Protein AF-A0A516G7M2-F1 (afdb_monomer_lite)

Radius of gyration: 27.69 Å; chains: 1; bounding box: 98×45×45 Å

Secondary structure (DSSP, 8-state):
----HHHHHHHHHHHHHHHHHHHHHHHHHHHHHHHHHHHHHHHHHHHHHHHTTS--EEEE---SS-EEEEEEPTTSS-EEEEEE-TT--EEEEEEEEEEE--TT--HHHHHHHH-GGGSTTEEE-SSEEEEEEE-SS-EEEEEEEEETTEEEEEEE-TTT--HHHHHHHHHH-EEEEHHHHHHHH-

Foldseek 3Di:
DPDPPVVVVVVVVVVVVVVVVVVVVVVVVVVVVVVVVVVVVVLVVVLCQLCVVVQFKWFAFPDPWAFQDWDADPVRFFIFTWTADPVRDTDRFWTKGKFFADPPDDVLVSVCVRVVQFNPAWDDDPFKIWTWHDDPVATKTKIWTDDPRIIIMIMGGVVRPDNVRRNVRRVRTDIDTPSVSVVRND

pLDDT: mean 83.78, std 11.48, range [41.72, 96.56]

Sequence (186 aa):
MIADVTGDQRVQRRGRIVIVTIIALFLLACAVLGVFLWQRHQEEQRLGELTAPGLLSVGVPPLDQEIDELAPLENNRGLVATYRDAEAEPITQFRLLNIRVGPGLDLCAALGEVEPELADNCESTAHDLSAHADGPSTILLAEGQLRAATLVVLVAHPANYDAETLRSYVEQAEWMSVRDLADQVG

Structure (mmCIF, N/CA/C/O backbone):
data_AF-A0A516G7M2-F1
#
_entry.id   AF-A0A516G7M2-F1
#
loop_
_atom_site.group_PDB
_atom_site.id
_atom_site.type_symbol
_atom_site.label_atom_id
_atom_site.label_alt_id
_atom_site.label_comp_id
_atom_site.label_asym_id
_atom_site.label_entity_id
_atom_site.label_seq_id
_atom_site.pdbx_PDB_ins_code
_atom_site.Cartn_x
_atom_site.Cartn_y
_atom_site.Cartn_z
_atom_site.occupancy
_atom_site.B_iso_or_equiv
_atom_site.auth_seq_id
_atom_site.auth_comp_id
_atom_site.auth_asym_id
_atom_site.auth_atom_id
_atom_site.pdbx_PDB_model_num
ATOM 1 N N . MET A 1 1 ? 78.109 30.748 -23.618 1.00 41.72 1 MET A N 1
ATOM 2 C CA . MET A 1 1 ? 76.821 30.283 -24.171 1.00 41.72 1 MET A CA 1
ATOM 3 C C . MET A 1 1 ? 76.131 29.493 -23.062 1.00 41.72 1 MET A C 1
ATOM 5 O O . MET A 1 1 ? 76.325 28.292 -22.955 1.00 41.72 1 MET A O 1
ATOM 9 N N . ILE A 1 2 ? 75.483 30.192 -22.122 1.00 46.69 2 ILE A N 1
ATOM 10 C CA . ILE A 1 2 ? 74.769 29.552 -21.008 1.00 46.69 2 ILE A CA 1
ATOM 11 C C . ILE A 1 2 ? 73.412 29.172 -21.585 1.00 46.69 2 ILE A C 1
ATOM 13 O O . ILE A 1 2 ? 72.564 30.036 -21.791 1.00 46.69 2 ILE A O 1
ATOM 17 N N . ALA A 1 3 ? 73.295 27.911 -21.989 1.00 47.41 3 ALA A N 1
ATOM 18 C CA . ALA A 1 3 ? 72.075 27.378 -22.558 1.00 47.41 3 ALA A CA 1
ATOM 19 C C . ALA A 1 3 ? 70.949 27.415 -21.520 1.00 47.41 3 ALA A C 1
ATOM 21 O O . ALA A 1 3 ? 71.160 27.261 -20.316 1.00 47.41 3 ALA A O 1
ATOM 22 N N . ASP A 1 4 ? 69.763 27.638 -22.054 1.00 51.09 4 ASP A N 1
ATOM 23 C CA . ASP A 1 4 ? 68.446 27.756 -21.451 1.00 51.09 4 ASP A CA 1
ATOM 24 C C . ASP A 1 4 ? 68.000 26.476 -20.705 1.00 51.09 4 ASP A C 1
ATOM 26 O O . ASP A 1 4 ? 67.042 25.808 -21.073 1.00 51.09 4 ASP A O 1
ATOM 30 N N . VAL A 1 5 ? 68.727 26.070 -19.658 1.00 52.00 5 VAL A N 1
ATOM 31 C CA . VAL A 1 5 ? 68.394 24.869 -18.857 1.00 52.00 5 VAL A CA 1
ATOM 32 C C . VAL A 1 5 ? 67.262 25.156 -17.854 1.00 52.00 5 VAL A C 1
ATOM 34 O O . VAL A 1 5 ? 66.617 24.248 -17.327 1.00 52.00 5 VAL A O 1
ATOM 37 N N . THR A 1 6 ? 66.971 26.430 -17.583 1.00 52.53 6 THR A N 1
ATOM 38 C CA . THR A 1 6 ? 65.924 26.845 -16.637 1.00 52.53 6 THR A CA 1
ATOM 39 C C . THR A 1 6 ? 64.522 26.865 -17.252 1.00 52.53 6 THR A C 1
ATOM 41 O O . THR A 1 6 ? 63.552 26.684 -16.508 1.00 52.53 6 THR A O 1
ATOM 44 N N . GLY A 1 7 ? 64.387 27.035 -18.574 1.00 49.41 7 GLY A N 1
ATOM 45 C CA . GLY A 1 7 ? 63.110 26.921 -19.285 1.00 49.41 7 GLY A CA 1
ATOM 46 C C . GLY A 1 7 ? 62.564 25.491 -19.287 1.00 49.41 7 GLY A C 1
ATOM 47 O O . GLY A 1 7 ? 61.404 25.266 -18.930 1.00 49.41 7 GLY A O 1
ATOM 48 N N . ASP A 1 8 ? 63.426 24.515 -19.567 1.00 52.12 8 ASP A N 1
ATOM 49 C CA . ASP A 1 8 ? 63.046 23.110 -19.764 1.00 52.12 8 ASP A CA 1
ATOM 50 C C . ASP A 1 8 ? 62.539 22.443 -18.467 1.00 52.12 8 ASP A C 1
ATOM 52 O O . ASP A 1 8 ? 61.496 21.783 -18.439 1.00 52.12 8 ASP A O 1
ATOM 56 N N . GLN A 1 9 ? 63.179 22.731 -17.324 1.00 53.50 9 GLN A N 1
ATOM 57 C CA . GLN A 1 9 ? 62.713 22.253 -16.013 1.00 53.50 9 GLN A CA 1
ATOM 58 C C . GLN A 1 9 ? 61.382 22.889 -15.569 1.00 53.50 9 GLN A C 1
ATOM 60 O O . GLN A 1 9 ? 60.599 22.252 -14.856 1.00 53.50 9 GLN A O 1
ATOM 65 N N . ARG A 1 10 ? 61.089 24.137 -15.968 1.00 55.16 10 ARG A N 1
ATOM 66 C CA . ARG A 1 10 ? 59.794 24.785 -15.675 1.00 55.16 10 ARG A CA 1
ATOM 67 C C . ARG A 1 10 ? 58.671 24.206 -16.536 1.00 55.16 10 ARG A C 1
ATOM 69 O O . ARG A 1 10 ? 57.569 24.020 -16.017 1.00 55.16 10 ARG A O 1
ATOM 76 N N . VAL A 1 11 ? 58.942 23.889 -17.804 1.00 57.56 11 VAL A N 1
ATOM 77 C CA . VAL A 1 11 ? 57.986 23.236 -18.715 1.00 57.56 11 VAL A CA 1
ATOM 78 C C . VAL A 1 11 ? 57.691 21.804 -18.258 1.00 57.56 11 VAL A C 1
ATOM 80 O O . VAL A 1 11 ? 56.519 21.448 -18.139 1.00 57.56 11 VAL A O 1
ATOM 83 N N . GLN A 1 12 ? 58.704 21.023 -17.862 1.00 58.31 12 GLN A N 1
ATOM 84 C CA . GLN A 1 12 ? 58.506 19.686 -17.279 1.00 58.31 12 GLN A CA 1
ATOM 85 C C . GLN A 1 12 ? 57.678 19.708 -15.984 1.00 58.31 12 GLN A C 1
ATOM 87 O O . GLN A 1 12 ? 56.784 18.879 -15.805 1.00 58.31 12 GLN A O 1
ATOM 92 N N . ARG A 1 13 ? 57.927 20.666 -15.077 1.00 60.91 13 ARG A N 1
ATOM 93 C CA . ARG A 1 13 ? 57.131 20.810 -13.841 1.00 60.91 13 ARG A CA 1
ATOM 94 C C . ARG A 1 13 ? 55.680 21.201 -14.129 1.00 60.91 13 ARG A C 1
ATOM 96 O O . ARG A 1 13 ? 54.782 20.648 -13.501 1.00 60.91 13 ARG A O 1
ATOM 103 N N . ARG A 1 14 ? 55.437 22.104 -15.088 1.00 62.59 14 ARG A N 1
ATOM 104 C CA . ARG A 1 14 ? 54.078 22.488 -15.516 1.00 62.59 14 ARG A CA 1
ATOM 105 C C . ARG A 1 14 ? 53.343 21.330 -16.194 1.00 62.59 14 ARG A C 1
ATOM 107 O O . ARG A 1 14 ? 52.197 21.078 -15.844 1.00 62.59 14 ARG A O 1
ATOM 114 N N . GLY A 1 15 ? 54.009 20.583 -17.075 1.00 67.38 15 GLY A N 1
ATOM 115 C CA . GLY A 1 15 ? 53.443 19.391 -17.715 1.00 67.38 15 GLY A CA 1
ATOM 116 C C . GLY A 1 15 ? 53.062 18.308 -16.705 1.00 67.38 15 GLY A C 1
ATOM 117 O O . GLY A 1 15 ? 51.974 17.748 -16.782 1.00 67.38 15 GLY A O 1
ATOM 118 N N . ARG A 1 16 ? 53.901 18.079 -15.686 1.00 76.19 16 ARG A N 1
ATOM 119 C CA . ARG A 1 16 ? 53.595 17.137 -14.601 1.00 76.19 16 ARG A CA 1
ATOM 120 C C . ARG A 1 16 ? 52.393 17.576 -13.763 1.00 76.19 16 ARG A C 1
ATOM 122 O O . ARG A 1 16 ? 51.575 16.728 -13.433 1.00 76.19 16 ARG A O 1
ATOM 129 N N . ILE A 1 17 ? 52.264 18.865 -13.438 1.00 79.06 17 ILE A N 1
ATOM 130 C CA . ILE A 1 17 ? 51.087 19.380 -12.716 1.00 79.06 17 ILE A CA 1
ATOM 131 C C . ILE A 1 17 ? 49.823 19.161 -13.551 1.00 79.06 17 ILE A C 1
ATOM 133 O O . ILE A 1 17 ? 48.855 18.621 -13.036 1.00 79.06 17 ILE A O 1
ATOM 137 N N . VAL A 1 18 ? 49.849 19.499 -14.844 1.00 81.62 18 VAL A N 1
ATOM 138 C CA . VAL A 1 18 ? 48.696 19.311 -15.740 1.00 81.62 18 VAL A CA 1
ATOM 139 C C . VAL A 1 18 ? 48.294 17.838 -15.834 1.00 81.62 18 VAL A C 1
ATOM 141 O O . VAL A 1 18 ? 47.120 17.520 -15.673 1.00 81.62 18 VAL A O 1
ATOM 144 N N . ILE A 1 19 ? 49.255 16.930 -16.025 1.00 84.44 19 ILE A N 1
ATOM 145 C CA . ILE A 1 19 ? 48.987 15.486 -16.095 1.00 84.44 19 ILE A CA 1
ATOM 146 C C . ILE A 1 19 ? 48.403 14.972 -14.774 1.00 84.44 19 ILE A C 1
ATOM 148 O O . ILE A 1 19 ? 47.412 14.247 -14.790 1.00 84.44 19 ILE A O 1
ATOM 152 N N . VAL A 1 20 ? 48.973 15.367 -13.631 1.00 86.44 20 VAL A N 1
ATOM 153 C CA . VAL A 1 20 ? 48.462 14.968 -12.310 1.00 86.44 20 VAL A CA 1
ATOM 154 C C . VAL A 1 20 ? 47.037 15.474 -12.102 1.00 86.44 20 VAL A C 1
ATOM 156 O O . VAL A 1 20 ? 46.197 14.711 -11.638 1.00 86.44 20 VAL A O 1
ATOM 159 N N . THR A 1 21 ? 46.735 16.713 -12.492 1.00 87.19 21 THR A N 1
ATOM 160 C CA . THR A 1 21 ? 45.378 17.263 -12.397 1.00 87.19 21 THR A CA 1
ATOM 161 C C . THR A 1 21 ? 44.396 16.506 -13.289 1.00 87.19 21 THR A C 1
ATOM 163 O O . THR A 1 21 ? 43.304 16.186 -12.837 1.00 87.19 21 THR A O 1
ATOM 166 N N . ILE A 1 22 ? 44.775 16.164 -14.526 1.00 90.31 22 ILE A N 1
ATOM 167 C CA . ILE A 1 22 ? 43.922 15.372 -15.428 1.00 90.31 22 ILE A CA 1
ATOM 168 C C . ILE A 1 22 ? 43.647 13.988 -14.835 1.00 90.31 22 ILE A C 1
ATOM 170 O O . ILE A 1 22 ? 42.499 13.554 -14.814 1.00 90.31 22 ILE A O 1
ATOM 174 N N . ILE A 1 23 ? 44.674 13.313 -14.311 1.00 92.12 23 ILE A N 1
ATOM 175 C CA . ILE A 1 23 ? 44.514 12.003 -13.667 1.00 92.12 23 ILE A CA 1
ATOM 176 C C . ILE A 1 23 ? 43.622 12.120 -12.427 1.00 92.12 23 ILE A C 1
ATOM 178 O O . ILE A 1 23 ? 42.724 11.305 -12.247 1.00 92.12 23 ILE A O 1
ATOM 182 N N . ALA A 1 24 ? 43.825 13.140 -11.590 1.00 90.50 24 ALA A N 1
ATOM 183 C CA . ALA A 1 24 ? 43.007 13.365 -10.403 1.00 90.50 24 ALA A CA 1
ATOM 184 C C . ALA A 1 24 ? 41.532 13.614 -10.763 1.00 90.50 24 ALA A C 1
ATOM 186 O O . ALA A 1 24 ? 40.649 13.016 -10.154 1.00 90.50 24 ALA A O 1
ATOM 187 N N . LEU A 1 25 ? 41.265 14.434 -11.785 1.00 93.81 25 LEU A N 1
ATOM 188 C CA . LEU A 1 25 ? 39.912 14.673 -12.294 1.00 93.81 25 LEU A CA 1
ATOM 189 C C . LEU A 1 25 ? 39.290 13.403 -12.880 1.00 93.81 25 LEU A C 1
ATOM 191 O O . LEU A 1 25 ? 38.113 13.142 -12.650 1.00 93.81 25 LEU A O 1
ATOM 195 N N . PHE A 1 26 ? 40.074 12.596 -13.596 1.00 93.75 26 PHE A N 1
ATOM 196 C CA . PHE A 1 26 ? 39.611 11.325 -14.145 1.00 93.75 26 PHE A CA 1
ATOM 197 C C . PHE A 1 26 ? 39.226 10.337 -13.038 1.00 93.75 26 PHE A C 1
ATOM 199 O O . PHE A 1 26 ? 38.139 9.768 -13.073 1.00 93.75 26 PHE A O 1
ATOM 206 N N . LEU A 1 27 ? 40.069 10.185 -12.012 1.00 94.50 27 LEU A N 1
ATOM 207 C CA . LEU A 1 27 ? 39.769 9.331 -10.859 1.00 94.50 27 LEU A CA 1
ATOM 208 C C . LEU A 1 27 ? 38.537 9.821 -10.090 1.00 94.50 27 LEU A C 1
ATOM 210 O O . LEU A 1 27 ? 37.717 9.005 -9.674 1.00 94.50 27 LEU A O 1
ATOM 214 N N . LEU A 1 28 ? 38.374 11.139 -9.945 1.00 94.19 28 LEU A N 1
ATOM 215 C CA . LEU A 1 28 ? 37.193 11.730 -9.318 1.00 94.19 28 LEU A CA 1
ATOM 216 C C . LEU A 1 28 ? 35.927 11.452 -10.140 1.00 94.19 28 LEU A C 1
ATOM 218 O O . LEU A 1 28 ? 34.916 11.051 -9.574 1.00 94.19 28 LEU A O 1
ATOM 222 N N . ALA A 1 29 ? 35.990 11.576 -11.468 1.00 92.50 29 ALA A N 1
ATOM 223 C CA . ALA A 1 29 ? 34.877 11.232 -12.349 1.00 92.50 29 ALA A CA 1
ATOM 224 C C . ALA A 1 29 ? 34.504 9.741 -12.253 1.00 92.50 29 ALA A C 1
ATOM 226 O O . ALA A 1 29 ? 33.322 9.412 -12.164 1.00 92.50 29 ALA A O 1
ATOM 227 N N . CYS A 1 30 ? 35.491 8.838 -12.206 1.00 93.88 30 CYS A N 1
ATOM 228 C CA . CYS A 1 30 ? 35.248 7.409 -11.997 1.00 93.88 30 CYS A CA 1
ATOM 229 C C . CYS A 1 30 ? 34.600 7.121 -10.636 1.00 93.88 30 CYS A C 1
ATOM 231 O O . CYS A 1 30 ? 33.685 6.303 -10.566 1.00 93.88 30 CYS A O 1
ATOM 233 N N . ALA A 1 31 ? 35.042 7.794 -9.570 1.00 92.00 31 ALA A N 1
ATOM 234 C CA . ALA A 1 31 ? 34.456 7.641 -8.241 1.00 92.00 31 ALA A CA 1
ATOM 235 C C . ALA A 1 31 ? 32.994 8.112 -8.209 1.00 92.00 31 ALA A C 1
ATOM 237 O O . ALA A 1 31 ? 32.131 7.382 -7.728 1.00 92.00 31 ALA A O 1
ATOM 238 N N . VAL A 1 32 ? 32.702 9.285 -8.782 1.00 93.06 32 VAL A N 1
ATOM 239 C CA . VAL A 1 32 ? 31.333 9.820 -8.884 1.00 93.06 32 VAL A CA 1
ATOM 240 C C . VAL A 1 32 ? 30.435 8.879 -9.686 1.00 93.06 32 VAL A C 1
ATOM 242 O O . VAL A 1 32 ? 29.331 8.568 -9.247 1.00 93.06 32 VAL A O 1
ATOM 245 N N . LEU A 1 33 ? 30.915 8.372 -10.825 1.00 93.88 33 LEU A N 1
ATOM 246 C CA . LEU A 1 33 ? 30.160 7.416 -11.634 1.00 93.88 33 LEU A CA 1
ATOM 247 C C . LEU A 1 33 ? 29.890 6.111 -10.870 1.00 93.88 33 LEU A C 1
ATOM 249 O O . LEU A 1 33 ? 28.784 5.585 -10.938 1.00 93.88 33 LEU A O 1
ATOM 253 N N . GLY A 1 34 ? 30.876 5.604 -10.125 1.00 91.50 34 GLY A N 1
ATOM 254 C CA . GLY A 1 34 ? 30.715 4.408 -9.298 1.00 91.50 34 GLY A CA 1
ATOM 255 C C . GLY A 1 34 ? 29.643 4.576 -8.220 1.00 91.50 34 GLY A C 1
ATOM 256 O O . GLY A 1 34 ? 28.789 3.705 -8.073 1.00 91.50 34 GLY A O 1
ATOM 257 N N . VAL A 1 35 ? 29.642 5.715 -7.518 1.00 91.31 35 VAL A N 1
ATOM 258 C CA . VAL A 1 35 ? 28.612 6.042 -6.515 1.00 91.31 35 VAL A CA 1
ATOM 259 C C . VAL A 1 35 ? 27.233 6.144 -7.161 1.00 91.31 35 VAL A C 1
ATOM 261 O O . VAL A 1 35 ? 26.288 5.543 -6.660 1.00 91.31 35 VAL A O 1
ATOM 264 N N . PHE A 1 36 ? 27.126 6.833 -8.298 1.00 91.56 36 PHE A N 1
ATOM 265 C CA . PHE A 1 36 ? 25.863 6.984 -9.020 1.00 91.56 36 PHE A CA 1
ATOM 266 C C . PHE A 1 36 ? 25.272 5.634 -9.454 1.00 91.56 36 PHE A C 1
ATOM 268 O O . PHE A 1 36 ? 24.086 5.379 -9.265 1.00 91.56 36 PHE A O 1
ATOM 275 N N . LEU A 1 37 ? 26.100 4.739 -10.007 1.00 90.94 37 LEU A N 1
ATOM 276 C CA . LEU A 1 37 ? 25.656 3.401 -10.408 1.00 90.94 37 LEU A CA 1
ATOM 277 C C . LEU A 1 37 ? 25.226 2.553 -9.208 1.00 90.94 37 LEU A C 1
ATOM 279 O O . LEU A 1 37 ? 24.262 1.799 -9.312 1.00 90.94 37 LEU A O 1
ATOM 283 N N . TRP A 1 38 ? 25.920 2.680 -8.075 1.00 91.38 38 TRP A N 1
ATOM 284 C CA . TRP A 1 38 ? 25.552 1.971 -6.853 1.00 91.38 38 TRP A CA 1
ATOM 285 C C . TRP A 1 38 ? 24.223 2.468 -6.276 1.00 91.38 38 TRP A C 1
ATOM 287 O O . TRP A 1 38 ? 23.360 1.647 -5.978 1.00 91.38 38 TRP A O 1
ATOM 297 N N . GLN A 1 39 ? 24.021 3.786 -6.194 1.00 86.88 39 GLN A N 1
ATOM 298 C CA . GLN A 1 39 ? 22.754 4.386 -5.760 1.00 86.88 39 GLN A CA 1
ATOM 299 C C . GLN A 1 39 ? 21.591 3.930 -6.642 1.00 86.88 39 GLN A C 1
ATOM 301 O O . GLN A 1 39 ? 20.598 3.415 -6.137 1.00 86.88 39 GLN A O 1
ATOM 306 N N . ARG A 1 40 ? 21.765 4.011 -7.964 1.00 87.50 40 ARG A N 1
ATOM 307 C CA . ARG A 1 40 ? 20.764 3.548 -8.927 1.00 87.50 40 ARG A CA 1
ATOM 308 C C . ARG A 1 40 ? 20.423 2.066 -8.750 1.00 87.50 40 ARG A C 1
ATOM 310 O O . ARG A 1 40 ? 19.267 1.685 -8.872 1.00 87.50 40 ARG A O 1
ATOM 317 N N . HIS A 1 41 ? 21.414 1.224 -8.463 1.00 89.12 41 HIS A N 1
ATOM 318 C CA . HIS A 1 41 ? 21.170 -0.197 -8.228 1.00 89.12 41 HIS A CA 1
ATOM 319 C C . HIS A 1 41 ? 20.341 -0.449 -6.961 1.00 89.12 41 HIS A C 1
ATOM 321 O O . HIS A 1 41 ? 19.465 -1.308 -6.981 1.00 89.12 41 HIS A O 1
ATOM 327 N N . GLN A 1 42 ? 20.595 0.294 -5.878 1.00 86.38 42 GLN A N 1
ATOM 328 C CA . GLN A 1 42 ? 19.799 0.208 -4.647 1.00 86.38 42 GLN A CA 1
ATOM 329 C C . GLN A 1 42 ? 18.346 0.641 -4.884 1.00 86.38 42 GLN A C 1
ATOM 331 O O . GLN A 1 42 ? 17.420 -0.026 -4.434 1.00 86.38 42 GLN A O 1
ATOM 336 N N . GLU A 1 43 ? 18.142 1.715 -5.644 1.00 85.06 43 GLU A N 1
ATOM 337 C CA . GLU A 1 43 ? 16.813 2.210 -6.009 1.00 85.06 43 GLU A CA 1
ATOM 338 C C . GLU A 1 43 ? 16.043 1.197 -6.874 1.00 85.06 43 GLU A C 1
ATOM 340 O O . GLU A 1 43 ? 14.888 0.881 -6.596 1.00 85.06 43 GLU A O 1
ATOM 345 N N . GLU A 1 44 ? 16.702 0.607 -7.877 1.00 87.25 44 GLU A N 1
ATOM 346 C CA . GLU A 1 44 ? 16.119 -0.452 -8.711 1.00 87.25 44 GLU A CA 1
ATOM 347 C C . GLU A 1 44 ? 15.762 -1.705 -7.890 1.00 87.25 44 GLU A C 1
ATOM 349 O O . GLU A 1 44 ? 14.736 -2.332 -8.155 1.00 87.25 44 GLU A O 1
ATOM 354 N N . GLN A 1 45 ? 16.565 -2.058 -6.879 1.00 86.69 45 GLN A N 1
ATOM 355 C CA . GLN A 1 45 ? 16.260 -3.152 -5.950 1.00 86.69 45 GLN A CA 1
ATOM 356 C C . GLN A 1 45 ? 15.039 -2.837 -5.084 1.00 86.69 45 GLN A C 1
ATOM 358 O O . GLN A 1 45 ? 14.108 -3.638 -5.056 1.00 86.69 45 GLN A O 1
ATOM 363 N N . ARG A 1 46 ? 14.996 -1.656 -4.456 1.00 84.69 46 ARG A N 1
ATOM 364 C CA . ARG A 1 46 ? 13.864 -1.209 -3.629 1.00 84.69 46 ARG A CA 1
ATOM 365 C C . ARG A 1 46 ? 12.564 -1.169 -4.431 1.00 84.69 46 ARG A C 1
ATOM 367 O O . ARG A 1 46 ? 11.552 -1.718 -4.008 1.00 84.69 46 ARG A O 1
ATOM 374 N N . LEU A 1 47 ? 12.589 -0.570 -5.623 1.00 86.38 47 LEU A N 1
ATOM 375 C CA . LEU A 1 47 ? 11.437 -0.568 -6.527 1.00 86.38 47 LEU A CA 1
ATOM 376 C C . LEU A 1 47 ? 11.057 -1.992 -6.946 1.00 86.38 47 LEU A C 1
ATOM 378 O O . LEU A 1 47 ? 9.873 -2.309 -7.039 1.00 86.38 47 LEU A O 1
ATOM 382 N N . GLY A 1 48 ? 12.043 -2.858 -7.181 1.00 85.50 48 GLY A N 1
ATOM 383 C CA . GLY A 1 48 ? 11.825 -4.274 -7.460 1.00 85.50 48 GLY A CA 1
ATOM 384 C C . GLY A 1 48 ? 11.088 -4.992 -6.330 1.00 85.50 48 GLY A C 1
ATOM 385 O O . GLY A 1 48 ? 10.176 -5.761 -6.609 1.00 85.50 48 GLY A O 1
ATOM 386 N N . GLU A 1 49 ? 11.421 -4.705 -5.073 1.00 84.19 49 GLU A N 1
ATOM 387 C CA . GLU A 1 49 ? 10.747 -5.264 -3.895 1.00 84.19 49 GLU A CA 1
ATOM 388 C C . GLU A 1 49 ? 9.307 -4.749 -3.760 1.00 84.19 49 GLU A C 1
ATOM 390 O O . GLU A 1 49 ? 8.383 -5.545 -3.600 1.00 84.19 49 GLU A O 1
ATOM 395 N N . LEU A 1 50 ? 9.084 -3.441 -3.927 1.00 83.94 50 LEU A N 1
ATOM 396 C CA . LEU A 1 50 ? 7.744 -2.839 -3.849 1.00 83.94 50 LEU A CA 1
ATOM 397 C C . LEU A 1 50 ? 6.821 -3.271 -5.006 1.00 83.94 50 LEU A C 1
ATOM 399 O O . LEU A 1 50 ? 5.602 -3.334 -4.850 1.00 83.94 50 LEU A O 1
ATOM 403 N N . THR A 1 51 ? 7.393 -3.579 -6.174 1.00 80.88 51 THR A N 1
ATOM 404 C CA . THR A 1 51 ? 6.655 -4.023 -7.372 1.00 80.88 51 THR A CA 1
ATOM 405 C C . THR A 1 51 ? 6.654 -5.541 -7.569 1.00 80.88 51 THR A C 1
ATOM 407 O O . THR A 1 51 ? 5.969 -6.030 -8.472 1.00 80.88 51 THR A O 1
ATOM 410 N N . ALA A 1 52 ? 7.350 -6.302 -6.713 1.00 68.50 52 ALA A N 1
ATOM 411 C CA . ALA A 1 52 ? 7.508 -7.757 -6.796 1.00 68.50 52 ALA A CA 1
ATOM 412 C C . ALA A 1 52 ? 6.204 -8.547 -7.047 1.00 68.50 52 ALA A C 1
ATOM 414 O O . ALA A 1 52 ? 6.248 -9.520 -7.805 1.00 68.50 52 ALA A O 1
ATOM 415 N N . PRO A 1 53 ? 5.030 -8.157 -6.509 1.00 64.94 53 PRO A N 1
ATOM 416 C CA . PRO A 1 53 ? 3.778 -8.867 -6.790 1.00 64.94 53 PRO A CA 1
ATOM 417 C C . PRO A 1 53 ? 3.029 -8.414 -8.047 1.00 64.94 53 PRO A C 1
ATOM 419 O O . PRO A 1 53 ? 1.863 -8.753 -8.239 1.00 64.94 53 PRO A O 1
ATOM 422 N N . GLY A 1 54 ? 3.656 -7.619 -8.914 1.00 71.69 54 GLY A N 1
ATOM 423 C CA . GLY A 1 54 ? 2.973 -6.995 -10.048 1.00 71.69 54 GLY A CA 1
ATOM 424 C C . GLY A 1 54 ? 2.092 -5.809 -9.640 1.00 71.69 54 GLY A C 1
ATOM 425 O O . GLY A 1 54 ? 1.234 -5.375 -10.422 1.00 71.69 54 GLY A O 1
ATOM 426 N N . LEU A 1 55 ? 2.310 -5.277 -8.432 1.00 77.81 55 LEU A N 1
ATOM 427 C CA . LEU A 1 55 ? 1.789 -3.984 -8.004 1.00 77.81 55 LEU A CA 1
ATOM 428 C C . LEU A 1 55 ? 2.449 -2.900 -8.857 1.00 77.81 55 LEU A C 1
ATOM 430 O O . LEU A 1 55 ? 3.656 -2.689 -8.805 1.00 77.81 55 LEU A O 1
ATOM 434 N N . LEU A 1 56 ? 1.641 -2.238 -9.681 1.00 83.19 56 LEU A N 1
ATOM 435 C CA . LEU A 1 56 ? 2.072 -1.100 -10.501 1.00 83.19 56 LEU A CA 1
ATOM 436 C C . LEU A 1 56 ? 1.569 0.226 -9.925 1.00 83.19 56 LEU A C 1
ATOM 438 O O . LEU A 1 56 ? 2.172 1.273 -10.151 1.00 83.19 56 LEU A O 1
ATOM 442 N N . SER A 1 57 ? 0.474 0.167 -9.172 1.00 86.75 57 SER A N 1
ATOM 443 C CA . SER A 1 57 ? -0.161 1.300 -8.519 1.00 86.75 57 SER A CA 1
ATOM 444 C C . SER A 1 57 ? -0.787 0.867 -7.200 1.00 86.75 57 SER A C 1
ATOM 446 O O . SER A 1 57 ? -1.078 -0.315 -7.016 1.00 86.75 57 SER A O 1
ATOM 448 N N . VAL A 1 58 ? -1.038 1.814 -6.305 1.00 87.06 58 VAL A N 1
ATOM 449 C CA . VAL A 1 58 ? -1.818 1.623 -5.073 1.00 87.06 58 VAL A CA 1
ATOM 450 C C . VAL A 1 58 ? -2.798 2.784 -4.907 1.00 87.06 58 VAL A C 1
ATOM 452 O O . VAL A 1 58 ? -2.580 3.862 -5.464 1.00 87.06 58 VAL A O 1
ATOM 455 N N . GLY A 1 59 ? -3.910 2.541 -4.214 1.00 88.75 59 GLY A N 1
ATOM 456 C CA . GLY A 1 59 ? -4.829 3.606 -3.825 1.00 88.75 59 GLY A CA 1
ATOM 457 C C . GLY A 1 59 ? -4.272 4.305 -2.594 1.00 88.75 59 GLY A C 1
ATOM 458 O O . GLY A 1 59 ? -4.118 3.663 -1.558 1.00 88.75 59 GLY A O 1
ATOM 459 N N . VAL A 1 60 ? -3.946 5.588 -2.722 1.00 89.44 60 VAL A N 1
ATOM 460 C CA . VAL A 1 60 ? -3.371 6.388 -1.637 1.00 89.44 60 VAL A CA 1
ATOM 461 C C . VAL A 1 60 ? -4.447 7.332 -1.112 1.00 89.44 60 VAL A C 1
ATOM 463 O O . VAL A 1 60 ? -5.008 8.090 -1.909 1.00 89.44 60 VAL A O 1
ATOM 466 N N . PRO A 1 61 ? -4.774 7.295 0.190 1.00 89.75 61 PRO A N 1
ATOM 467 C CA . PRO A 1 61 ? -5.728 8.232 0.764 1.00 89.75 61 PRO A CA 1
ATOM 468 C C . PRO A 1 61 ? -5.150 9.661 0.752 1.00 89.75 61 PRO A C 1
ATOM 470 O O . PRO A 1 61 ? -3.966 9.833 1.056 1.00 89.75 61 PRO A O 1
ATOM 473 N N . PRO A 1 62 ? -5.951 10.691 0.421 1.00 85.38 62 PRO A N 1
ATOM 474 C CA . PRO A 1 62 ? -5.502 12.082 0.404 1.00 85.38 62 PRO A CA 1
ATOM 475 C C . PRO A 1 62 ? -5.490 12.647 1.828 1.00 85.38 62 PRO A C 1
ATOM 477 O O . PRO A 1 62 ? -6.392 13.373 2.244 1.00 85.38 62 PRO A O 1
ATOM 480 N N . LEU A 1 63 ? -4.486 12.257 2.602 1.00 83.00 63 LEU A N 1
ATOM 481 C CA . LEU A 1 63 ? -4.263 12.789 3.941 1.00 83.00 63 LEU A CA 1
ATOM 482 C C . LEU A 1 63 ? -3.460 14.088 3.843 1.00 83.00 63 LEU A C 1
ATOM 484 O O . LEU A 1 63 ? -2.559 14.197 3.013 1.00 83.00 63 LEU A O 1
ATOM 488 N N . ASP A 1 64 ? -3.716 15.036 4.744 1.00 83.25 64 ASP A N 1
ATOM 489 C CA . ASP A 1 64 ? -2.880 16.234 4.929 1.00 83.25 64 ASP A CA 1
ATOM 490 C C . ASP A 1 64 ? -1.548 15.887 5.645 1.00 83.25 64 ASP A C 1
ATOM 492 O O . ASP A 1 64 ? -1.102 16.600 6.543 1.00 83.25 64 ASP A O 1
ATOM 496 N N . GLN A 1 65 ? -0.945 14.741 5.309 1.00 84.50 65 GLN A N 1
ATOM 497 C CA . GLN A 1 65 ? 0.213 14.142 5.975 1.00 84.50 65 GLN A CA 1
ATOM 498 C C . GLN A 1 65 ? 1.198 13.588 4.946 1.00 84.50 65 GLN A C 1
ATOM 500 O O . GLN A 1 65 ? 0.804 13.058 3.906 1.00 84.50 65 GLN A O 1
ATOM 505 N N .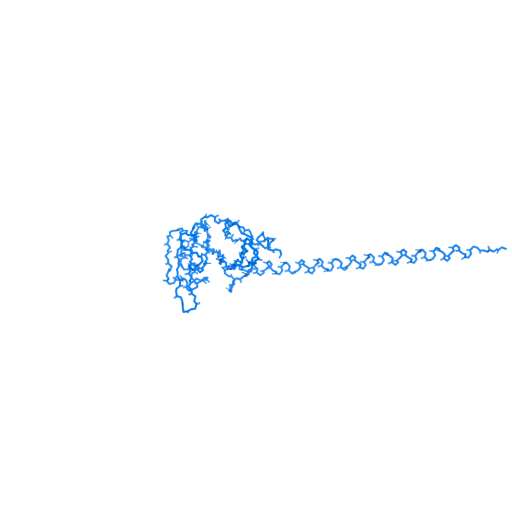 GLU A 1 66 ? 2.489 13.684 5.253 1.00 85.25 66 GLU A N 1
ATOM 506 C CA . GLU A 1 66 ? 3.550 13.128 4.413 1.00 85.25 66 GLU A CA 1
ATOM 507 C C . GLU A 1 66 ? 3.760 11.642 4.720 1.00 85.25 66 GLU A C 1
ATOM 509 O O . GLU A 1 66 ? 3.649 11.212 5.869 1.00 85.25 66 GLU A O 1
ATOM 514 N N . ILE A 1 67 ? 4.088 10.853 3.697 1.00 87.94 67 ILE A N 1
ATOM 515 C CA . ILE A 1 67 ? 4.475 9.451 3.873 1.00 87.94 67 ILE A CA 1
ATOM 516 C C . ILE A 1 67 ? 5.932 9.416 4.349 1.00 87.94 67 ILE A C 1
ATOM 518 O O . ILE A 1 67 ? 6.825 9.919 3.671 1.00 87.94 67 ILE A O 1
ATOM 522 N N . ASP A 1 68 ? 6.165 8.820 5.516 1.00 88.56 68 ASP A N 1
ATOM 523 C CA . ASP A 1 68 ? 7.489 8.614 6.106 1.00 88.56 68 ASP A CA 1
ATOM 524 C C . ASP A 1 68 ? 8.209 7.403 5.518 1.00 88.56 68 ASP A C 1
ATOM 526 O O . ASP A 1 68 ? 9.401 7.458 5.236 1.00 88.56 68 ASP A O 1
ATOM 530 N N . GLU A 1 69 ? 7.486 6.292 5.374 1.00 88.06 69 GLU A N 1
ATOM 531 C CA . GLU A 1 69 ? 8.056 5.007 4.988 1.00 88.06 69 GLU A CA 1
ATOM 532 C C . GLU A 1 69 ? 7.038 4.169 4.214 1.00 88.06 69 GLU A C 1
ATOM 534 O O . GLU A 1 69 ? 5.832 4.196 4.480 1.00 88.06 69 GLU A O 1
ATOM 539 N N . LEU A 1 70 ? 7.556 3.380 3.270 1.00 88.44 70 LEU A N 1
ATOM 540 C CA . LEU A 1 70 ? 6.819 2.338 2.565 1.00 88.44 70 LEU A CA 1
ATOM 541 C C . LEU A 1 70 ? 7.547 1.016 2.727 1.00 88.44 70 LEU A C 1
ATOM 543 O O . LEU A 1 70 ? 8.712 0.897 2.338 1.00 88.44 70 LEU A O 1
ATOM 547 N N . ALA A 1 71 ? 6.826 0.017 3.219 1.00 86.62 71 ALA A N 1
ATOM 548 C CA . ALA A 1 71 ? 7.330 -1.340 3.340 1.00 86.62 71 ALA A CA 1
ATOM 549 C C . ALA A 1 71 ? 6.403 -2.317 2.605 1.00 86.62 71 ALA A C 1
ATOM 551 O O . ALA A 1 71 ? 5.178 -2.178 2.684 1.00 86.62 71 ALA A O 1
ATOM 552 N N . PRO A 1 72 ? 6.941 -3.318 1.889 1.00 83.75 72 PRO A N 1
ATOM 553 C CA . PRO A 1 72 ? 6.116 -4.390 1.356 1.00 83.75 72 PRO A CA 1
ATOM 554 C C . PRO A 1 72 ? 5.518 -5.210 2.505 1.00 83.75 72 PRO A C 1
ATOM 556 O O . PRO A 1 72 ? 6.179 -5.479 3.508 1.00 83.75 72 PRO A O 1
ATOM 559 N N . LEU A 1 73 ? 4.267 -5.637 2.350 1.00 78.19 73 LEU A N 1
ATOM 560 C CA . LEU A 1 73 ? 3.660 -6.601 3.268 1.00 78.19 73 LEU A CA 1
ATOM 561 C C . LEU A 1 73 ? 4.201 -8.013 3.037 1.00 78.19 73 LEU A C 1
ATOM 563 O O . LEU A 1 73 ? 4.581 -8.376 1.917 1.00 78.19 73 LEU A O 1
ATOM 567 N N . GLU A 1 74 ? 4.168 -8.838 4.088 1.00 66.38 74 GLU A N 1
ATOM 568 C CA . GLU A 1 74 ? 4.518 -10.253 3.986 1.00 66.38 74 GLU A CA 1
ATOM 569 C C . GLU A 1 74 ? 3.700 -10.938 2.882 1.00 66.38 74 GLU A C 1
ATOM 571 O O . GLU A 1 74 ? 2.513 -10.679 2.685 1.00 66.38 74 GLU A O 1
ATOM 576 N N . ASN A 1 75 ? 4.361 -11.816 2.127 1.00 62.72 75 ASN A N 1
ATOM 577 C CA . ASN A 1 75 ? 3.808 -12.479 0.943 1.00 62.72 75 ASN A CA 1
ATOM 578 C C . ASN A 1 75 ? 3.481 -11.549 -0.241 1.00 62.72 75 ASN A C 1
ATOM 580 O O . ASN A 1 75 ? 2.858 -12.007 -1.199 1.00 62.72 75 ASN A O 1
ATOM 584 N N . ASN A 1 76 ? 3.954 -10.296 -0.221 1.00 55.28 76 ASN A N 1
ATOM 585 C CA . ASN A 1 76 ? 3.869 -9.340 -1.326 1.00 55.28 76 ASN A CA 1
ATOM 586 C C . ASN A 1 76 ? 2.425 -9.046 -1.754 1.00 55.28 76 ASN A C 1
ATOM 588 O O . ASN A 1 76 ? 2.080 -9.158 -2.922 1.00 55.28 76 ASN A O 1
ATOM 592 N N . ARG A 1 77 ? 1.526 -8.718 -0.831 1.00 69.19 77 ARG A N 1
ATOM 593 C CA . ARG A 1 77 ? 0.102 -8.545 -1.184 1.00 69.19 77 ARG A CA 1
ATOM 594 C C . ARG A 1 77 ? -0.429 -7.119 -1.015 1.00 69.19 77 ARG A C 1
ATOM 596 O O . ARG A 1 77 ? -1.613 -6.864 -1.208 1.00 69.19 77 ARG A O 1
ATOM 603 N N . GLY A 1 78 ? 0.468 -6.182 -0.728 1.00 78.75 78 GLY A N 1
ATOM 604 C CA . GLY A 1 78 ? 0.194 -4.758 -0.574 1.00 78.75 78 GLY A CA 1
ATOM 605 C C . GLY A 1 78 ? 1.400 -4.035 0.016 1.00 78.75 78 GLY A C 1
ATOM 606 O O . GLY A 1 78 ? 2.492 -4.605 0.103 1.00 78.75 78 GLY A O 1
ATOM 607 N N . LEU A 1 79 ? 1.186 -2.791 0.432 1.00 85.62 79 LEU A N 1
ATOM 608 C CA . LEU A 1 79 ? 2.185 -1.947 1.078 1.00 85.62 79 LEU A CA 1
ATOM 609 C C . LEU A 1 79 ? 1.685 -1.518 2.458 1.00 85.62 79 LEU A C 1
ATOM 611 O O . LEU A 1 79 ? 0.502 -1.243 2.635 1.00 85.62 79 LEU A O 1
ATOM 615 N N . VAL A 1 80 ? 2.583 -1.409 3.427 1.00 87.62 80 VAL A N 1
ATOM 616 C CA . VAL A 1 80 ? 2.351 -0.601 4.627 1.00 87.62 80 VAL A CA 1
ATOM 617 C C . VAL A 1 80 ? 2.849 0.802 4.336 1.00 87.62 80 VAL A C 1
ATOM 619 O O . VAL A 1 80 ? 3.970 0.959 3.849 1.00 87.62 80 VAL A O 1
ATOM 622 N N . ALA A 1 81 ? 2.021 1.798 4.639 1.00 87.56 81 ALA A N 1
ATOM 623 C CA . ALA A 1 81 ? 2.409 3.197 4.611 1.00 87.56 81 ALA A CA 1
ATOM 624 C C . ALA A 1 81 ? 2.443 3.742 6.043 1.00 87.56 81 ALA A C 1
ATOM 626 O O . ALA A 1 81 ? 1.433 3.747 6.759 1.00 87.56 81 ALA A O 1
ATOM 627 N N . THR A 1 82 ? 3.624 4.195 6.451 1.00 87.12 82 THR A N 1
ATOM 628 C CA . THR A 1 82 ? 3.818 4.969 7.676 1.00 87.12 82 THR A CA 1
ATOM 629 C C . THR A 1 82 ? 3.768 6.437 7.292 1.00 87.12 82 THR A C 1
ATOM 631 O O . THR A 1 82 ? 4.457 6.848 6.362 1.00 87.12 82 THR A O 1
ATOM 634 N N . TYR A 1 83 ? 2.944 7.218 7.978 1.00 86.06 83 TYR A N 1
ATOM 635 C CA . TYR A 1 83 ? 2.802 8.656 7.752 1.00 86.06 83 TYR A CA 1
ATOM 636 C C . TYR A 1 83 ? 3.528 9.426 8.854 1.00 86.06 83 TYR A C 1
ATOM 638 O O . TYR A 1 83 ? 3.836 8.847 9.892 1.00 86.06 83 TYR A O 1
ATOM 646 N N . ARG A 1 84 ? 3.797 10.716 8.651 1.00 84.12 84 ARG A N 1
ATOM 647 C CA . ARG A 1 84 ? 4.225 11.629 9.721 1.00 84.12 84 ARG A CA 1
ATOM 648 C C . ARG A 1 84 ? 3.074 12.523 10.158 1.00 84.12 84 ARG A C 1
ATOM 650 O O . ARG A 1 84 ? 2.322 13.014 9.315 1.00 84.12 84 ARG A O 1
ATOM 657 N N . ASP A 1 85 ? 2.967 12.775 11.459 1.00 81.88 85 ASP A N 1
ATOM 658 C CA . ASP A 1 85 ? 2.131 13.872 11.958 1.00 81.88 85 ASP A CA 1
ATOM 659 C C . ASP A 1 85 ? 2.762 15.254 11.699 1.00 81.88 85 ASP A C 1
ATOM 661 O O . ASP A 1 85 ? 3.838 15.395 11.109 1.00 81.88 85 ASP A O 1
ATOM 665 N N . ALA A 1 86 ? 2.059 16.302 12.136 1.00 79.44 86 ALA A N 1
ATOM 666 C CA . ALA A 1 86 ? 2.500 17.689 12.020 1.00 79.44 86 ALA A CA 1
ATOM 667 C C . ALA A 1 86 ? 3.787 17.978 12.817 1.00 79.44 86 ALA A C 1
ATOM 669 O O . ALA A 1 86 ? 4.500 18.940 12.522 1.00 79.44 86 ALA A O 1
ATOM 670 N N . GLU A 1 87 ? 4.085 17.151 13.816 1.00 81.62 87 GLU A N 1
ATOM 671 C CA . GLU A 1 87 ? 5.276 17.195 14.654 1.00 81.62 87 GLU A CA 1
ATOM 672 C C . GLU A 1 87 ? 6.450 16.376 14.077 1.00 81.62 87 GLU A C 1
ATOM 674 O O . GLU A 1 87 ? 7.537 16.388 14.657 1.00 81.62 87 GLU A O 1
ATOM 679 N N . ALA A 1 88 ? 6.264 15.772 12.897 1.00 77.06 88 ALA A N 1
ATOM 680 C CA . ALA A 1 88 ? 7.214 14.933 12.169 1.00 77.06 88 ALA A CA 1
ATOM 681 C C . ALA A 1 88 ? 7.528 13.574 12.824 1.00 77.06 88 ALA A C 1
ATOM 683 O O . ALA A 1 88 ? 8.548 12.963 12.495 1.00 77.06 88 ALA A O 1
ATOM 684 N N . GLU A 1 89 ? 6.658 13.076 13.703 1.00 79.81 89 GLU A N 1
ATOM 685 C CA . GLU A 1 89 ? 6.789 11.743 14.292 1.00 79.81 89 GLU A CA 1
ATOM 686 C C . GLU A 1 89 ? 6.081 10.682 13.424 1.00 79.81 89 GLU A C 1
ATOM 688 O O . GLU A 1 89 ? 4.981 10.922 12.910 1.00 79.81 89 GLU A O 1
ATOM 693 N N . PRO A 1 90 ? 6.692 9.497 13.234 1.00 75.56 90 PRO A N 1
ATOM 694 C CA . PRO A 1 90 ? 6.124 8.442 12.411 1.00 75.56 90 PRO A CA 1
ATOM 695 C C . PRO A 1 90 ? 4.949 7.750 13.104 1.00 75.56 90 PRO A C 1
ATOM 697 O O . PRO A 1 90 ? 5.017 7.328 14.261 1.00 75.56 90 PRO A O 1
ATOM 700 N N . ILE A 1 91 ? 3.879 7.556 12.344 1.00 76.94 91 ILE A N 1
ATOM 701 C CA . ILE A 1 91 ? 2.641 6.915 12.763 1.00 76.94 91 ILE A CA 1
ATOM 702 C C . ILE A 1 91 ? 2.201 5.908 11.703 1.00 76.94 91 ILE A C 1
ATOM 704 O O . ILE A 1 91 ? 1.934 6.231 10.545 1.00 76.94 91 ILE A O 1
ATOM 708 N N . THR A 1 92 ? 2.124 4.639 12.100 1.00 67.50 92 THR A N 1
ATOM 709 C CA . THR A 1 92 ? 1.599 3.576 11.238 1.00 67.50 92 THR A CA 1
ATOM 710 C C . THR A 1 92 ? 0.088 3.725 11.154 1.00 67.50 92 THR A C 1
ATOM 712 O O . THR A 1 92 ? -0.622 3.427 12.116 1.00 67.50 92 THR A O 1
ATOM 715 N N . GLN A 1 93 ? -0.408 4.19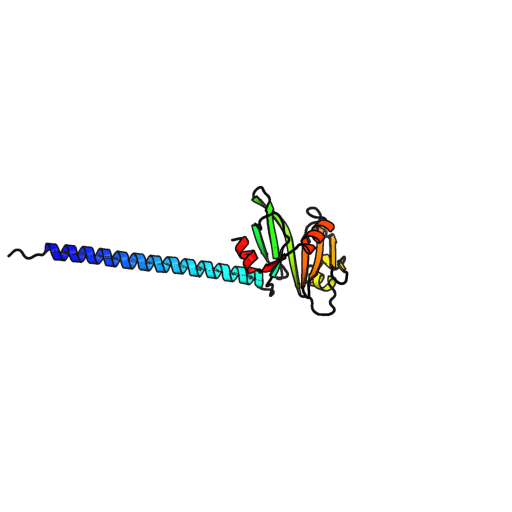8 10.014 1.00 75.88 93 GLN A N 1
ATOM 716 C CA . GLN A 1 93 ? -1.828 4.508 9.885 1.00 75.88 93 GLN A CA 1
ATOM 717 C C . GLN A 1 93 ? -2.579 3.544 8.970 1.00 75.88 93 GLN A C 1
ATOM 719 O O . GLN A 1 93 ? -3.727 3.229 9.274 1.00 75.88 93 GLN A O 1
ATOM 724 N N . PHE A 1 94 ? -1.945 2.999 7.922 1.00 85.25 94 PHE A N 1
ATOM 725 C CA . PHE A 1 94 ? -2.660 2.173 6.947 1.00 85.25 94 PHE A CA 1
ATOM 726 C C . PHE A 1 94 ? -1.808 1.065 6.335 1.00 85.25 94 PHE A C 1
ATOM 728 O O . PHE A 1 94 ? -0.640 1.245 5.986 1.00 85.25 94 PHE A O 1
ATOM 735 N N . ARG A 1 95 ? -2.455 -0.074 6.097 1.00 89.00 95 ARG A N 1
ATOM 736 C CA . ARG A 1 95 ? -2.038 -1.012 5.057 1.00 89.00 95 ARG A CA 1
ATOM 737 C C . ARG A 1 95 ? -2.829 -0.692 3.800 1.00 89.00 95 ARG A C 1
ATOM 739 O O . ARG A 1 95 ? -4.059 -0.698 3.822 1.00 89.00 95 ARG A O 1
ATOM 746 N N . LEU A 1 96 ? -2.109 -0.401 2.729 1.00 89.56 96 LEU A N 1
ATOM 747 C CA . LEU A 1 96 ? -2.635 -0.097 1.409 1.00 89.56 96 LEU A CA 1
ATOM 748 C C . LEU A 1 96 ? -2.614 -1.382 0.584 1.00 89.56 96 LEU A C 1
ATOM 750 O O . LEU A 1 96 ? -1.552 -1.847 0.156 1.00 89.56 96 LEU A O 1
ATOM 754 N N . LEU A 1 97 ? -3.784 -1.966 0.349 1.00 87.69 97 LEU A N 1
ATOM 755 C CA . LEU A 1 97 ? -3.905 -3.164 -0.472 1.00 87.69 97 LEU A CA 1
ATOM 756 C C . LEU A 1 97 ? -4.516 -2.807 -1.819 1.00 87.69 97 LEU A C 1
ATOM 758 O O . LEU A 1 97 ? -5.476 -2.041 -1.929 1.00 87.69 97 LEU A O 1
ATOM 762 N N . ASN A 1 98 ? -3.954 -3.410 -2.856 1.00 86.62 98 ASN A N 1
ATOM 763 C CA . ASN A 1 98 ? -4.491 -3.342 -4.196 1.00 86.62 98 ASN A CA 1
ATOM 764 C C . ASN A 1 98 ? -4.622 -4.770 -4.733 1.00 86.62 98 ASN A C 1
ATOM 766 O O . ASN A 1 98 ? -3.628 -5.417 -5.069 1.00 86.62 98 ASN A O 1
ATOM 770 N N . ILE A 1 99 ? -5.864 -5.240 -4.813 1.00 84.12 99 ILE A N 1
ATOM 771 C CA . ILE A 1 99 ? -6.189 -6.618 -5.157 1.00 84.12 99 ILE A CA 1
ATOM 772 C C . ILE A 1 99 ? -6.844 -6.630 -6.535 1.00 84.12 99 ILE A C 1
ATOM 774 O O . ILE A 1 99 ? -7.935 -6.097 -6.736 1.00 84.12 99 ILE A O 1
ATOM 778 N N . ARG A 1 100 ? -6.178 -7.237 -7.521 1.00 81.44 100 ARG A N 1
ATOM 779 C CA . ARG A 1 100 ? -6.772 -7.412 -8.851 1.00 81.44 100 ARG A CA 1
ATOM 780 C C . ARG A 1 100 ? -7.847 -8.482 -8.789 1.00 81.44 100 ARG A C 1
ATOM 782 O O . ARG A 1 100 ? -7.570 -9.616 -8.409 1.00 81.44 100 ARG A O 1
ATOM 789 N N . VAL A 1 101 ? -9.040 -8.136 -9.249 1.00 80.38 101 VAL A N 1
ATOM 790 C CA . VAL A 1 101 ? -10.167 -9.056 -9.328 1.00 80.38 101 VAL A CA 1
ATOM 791 C C . VAL A 1 101 ? -10.528 -9.297 -10.797 1.00 80.38 101 VAL A C 1
ATOM 793 O O . VAL A 1 101 ? -10.716 -8.378 -11.591 1.00 80.38 101 VAL A O 1
ATOM 796 N N . GLY A 1 102 ? -10.569 -10.566 -11.194 1.00 76.00 102 GLY A N 1
ATOM 797 C CA . GLY A 1 102 ? -11.195 -11.022 -12.432 1.00 76.00 102 GLY A CA 1
ATOM 798 C C . GLY A 1 102 ? -12.735 -10.903 -12.470 1.00 76.00 102 GLY A C 1
ATOM 799 O O . GLY A 1 102 ? -13.376 -10.424 -11.533 1.00 76.00 102 GLY A O 1
ATOM 800 N N . PRO A 1 103 ? -13.357 -11.338 -13.578 1.00 71.25 103 PRO A N 1
ATOM 801 C CA . PRO A 1 103 ? -14.804 -11.256 -13.763 1.00 71.25 103 PRO A CA 1
ATOM 802 C C . PRO A 1 103 ? -15.570 -12.215 -12.836 1.00 71.25 103 PRO A C 1
ATOM 804 O O . PRO A 1 103 ? -15.223 -13.389 -12.737 1.00 71.25 103 PRO A O 1
ATOM 807 N N . GLY A 1 104 ? -16.658 -11.725 -12.226 1.00 68.75 104 GLY A N 1
ATOM 808 C CA . GLY A 1 104 ? -17.569 -12.528 -11.395 1.00 68.75 104 GLY A CA 1
ATOM 809 C C . GLY A 1 104 ? -17.041 -12.860 -9.997 1.00 68.75 104 GLY A C 1
ATOM 810 O O . GLY A 1 104 ? -17.410 -13.896 -9.453 1.00 68.75 104 GLY A O 1
ATOM 811 N N . LEU A 1 105 ? -16.151 -12.026 -9.453 1.00 77.50 105 LEU A N 1
ATOM 812 C CA . LEU A 1 105 ? -15.448 -12.326 -8.212 1.00 77.50 105 LEU A CA 1
ATOM 813 C C . LEU A 1 105 ? -16.226 -12.025 -6.936 1.00 77.50 105 LEU A C 1
ATOM 815 O O . LEU A 1 105 ? -17.029 -11.099 -6.863 1.00 77.50 105 LEU A O 1
ATOM 819 N N . ASP A 1 106 ? -15.857 -12.792 -5.919 1.00 89.62 106 ASP A N 1
ATOM 820 C CA . ASP A 1 106 ? -16.163 -12.570 -4.517 1.00 89.62 106 ASP A CA 1
ATOM 821 C C . ASP A 1 106 ? -15.073 -11.664 -3.914 1.00 89.62 106 ASP A C 1
ATOM 823 O O . ASP A 1 106 ? -13.898 -12.043 -3.849 1.00 89.62 106 ASP A O 1
ATOM 827 N N . LEU A 1 107 ? -15.451 -10.438 -3.534 1.00 91.00 107 LEU A N 1
ATOM 828 C CA . LEU A 1 107 ? -14.523 -9.450 -2.972 1.00 91.00 107 LEU A CA 1
ATOM 829 C C . LEU A 1 107 ? -13.966 -9.903 -1.619 1.00 91.00 107 LEU A C 1
ATOM 831 O O . LEU A 1 107 ? -12.798 -9.648 -1.328 1.00 91.00 107 LEU A O 1
ATOM 835 N N . CYS A 1 108 ? -14.768 -10.614 -0.827 1.00 92.75 108 CYS A N 1
ATOM 836 C CA . CYS A 1 108 ? -14.344 -11.153 0.457 1.00 92.75 108 CYS A CA 1
ATOM 837 C C . CYS A 1 108 ? -13.347 -12.293 0.289 1.00 92.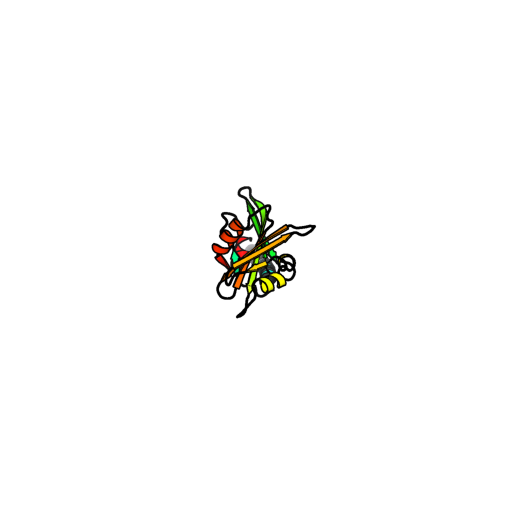75 108 CYS A C 1
ATOM 839 O O . CYS A 1 108 ? -12.345 -12.336 0.999 1.00 92.75 108 CYS A O 1
ATOM 841 N N . ALA A 1 109 ? -13.552 -13.167 -0.699 1.00 89.81 109 ALA A N 1
ATOM 842 C CA . ALA A 1 109 ? -12.564 -14.188 -1.036 1.00 89.81 109 ALA A CA 1
ATOM 843 C C . ALA A 1 109 ? -11.238 -13.556 -1.493 1.00 89.81 109 ALA A C 1
ATOM 845 O O . ALA A 1 109 ? -10.170 -13.975 -1.050 1.00 89.81 109 ALA A O 1
ATOM 846 N N . ALA A 1 110 ? -11.299 -12.509 -2.324 1.00 88.19 110 ALA A N 1
ATOM 847 C CA . ALA A 1 110 ? -10.113 -11.783 -2.771 1.00 88.19 110 ALA A CA 1
ATOM 848 C C . ALA A 1 110 ? -9.357 -11.127 -1.601 1.00 88.19 110 ALA A C 1
ATOM 850 O O . ALA A 1 110 ? -8.129 -11.207 -1.549 1.00 88.19 110 ALA A O 1
ATOM 851 N N . LEU A 1 111 ? -10.079 -10.522 -0.647 1.00 89.25 111 LEU A N 1
ATOM 852 C CA . LEU A 1 111 ? -9.487 -10.000 0.584 1.00 89.25 111 LEU A CA 1
ATOM 853 C C . LEU A 1 111 ? -8.865 -11.126 1.413 1.00 89.25 111 LEU A C 1
ATOM 855 O O . LEU A 1 111 ? -7.719 -10.996 1.820 1.00 89.25 111 LEU A O 1
ATOM 859 N N . GLY A 1 112 ? -9.574 -12.235 1.624 1.00 88.44 112 GLY A N 1
ATOM 860 C CA . GLY A 1 112 ? -9.122 -13.349 2.459 1.00 88.44 112 GLY A CA 1
ATOM 861 C C . GLY A 1 112 ? -7.888 -14.080 1.929 1.00 88.44 112 GLY A C 1
ATOM 862 O O . GLY A 1 112 ? -7.125 -14.652 2.704 1.00 88.44 112 GLY A O 1
ATOM 863 N N . GLU A 1 113 ? -7.628 -14.029 0.621 1.00 84.69 113 GLU A N 1
ATOM 864 C CA . GLU A 1 113 ? -6.348 -14.487 0.082 1.00 84.69 113 GLU A CA 1
ATOM 865 C C . GLU A 1 113 ? -5.180 -13.632 0.600 1.00 84.69 113 GLU A C 1
ATOM 867 O O . GLU A 1 113 ? -4.076 -14.145 0.789 1.00 84.69 113 GLU A O 1
ATOM 872 N N . VAL A 1 114 ? -5.415 -12.334 0.805 1.00 83.31 114 VAL A N 1
ATOM 873 C CA . VAL A 1 114 ? -4.406 -11.332 1.159 1.00 83.31 114 VAL A CA 1
ATOM 874 C C . VAL A 1 114 ? -4.281 -11.106 2.659 1.00 83.31 114 VAL A C 1
ATOM 876 O O . VAL A 1 114 ? -3.170 -11.095 3.180 1.00 83.31 114 VAL A O 1
ATOM 879 N N . GLU A 1 115 ? -5.411 -10.981 3.336 1.00 86.19 115 GLU A N 1
ATOM 880 C CA . GLU A 1 115 ? -5.556 -10.785 4.772 1.00 86.19 115 GLU A CA 1
ATOM 881 C C . GLU A 1 115 ? -6.509 -11.867 5.309 1.00 86.19 115 GLU A C 1
ATOM 883 O O . GLU A 1 115 ? -7.706 -11.615 5.484 1.00 86.19 115 GLU A O 1
ATOM 888 N N . PRO A 1 116 ? -6.016 -13.095 5.557 1.00 87.06 116 PRO A N 1
ATOM 889 C CA . PRO A 1 116 ? -6.861 -14.217 5.971 1.00 87.06 116 PRO A CA 1
ATOM 890 C C . PRO A 1 116 ? -7.639 -13.950 7.259 1.00 87.06 116 PRO A C 1
ATOM 892 O O . PRO A 1 116 ? -8.749 -14.444 7.422 1.00 87.06 116 PRO A O 1
ATOM 895 N N . GLU A 1 117 ? -7.075 -13.142 8.158 1.00 87.19 117 GLU A N 1
ATOM 896 C CA . GLU A 1 117 ? -7.698 -12.761 9.430 1.00 87.19 117 GLU A CA 1
ATOM 897 C C . GLU A 1 117 ? -9.022 -12.010 9.234 1.00 87.19 117 GLU A C 1
ATOM 899 O O . GLU A 1 117 ? -9.910 -12.104 10.076 1.00 87.19 117 GLU A O 1
ATOM 904 N N . LEU A 1 118 ? -9.170 -11.294 8.115 1.00 88.69 118 LEU A N 1
ATOM 905 C CA . LEU A 1 118 ? -10.357 -10.504 7.786 1.00 88.69 118 LEU A CA 1
ATOM 906 C C . LEU A 1 118 ? -11.414 -11.295 7.003 1.00 88.69 118 LEU A C 1
ATOM 908 O O . LEU A 1 118 ? -12.519 -10.794 6.807 1.00 88.69 118 LEU A O 1
ATOM 912 N N . ALA A 1 119 ? -11.099 -12.512 6.547 1.00 85.12 119 ALA A N 1
ATOM 913 C CA . ALA A 1 119 ? -11.967 -13.276 5.652 1.00 85.12 119 ALA A CA 1
ATOM 914 C C . ALA A 1 119 ? -13.310 -13.657 6.299 1.00 85.12 119 ALA A C 1
ATOM 916 O O . ALA A 1 119 ? -14.350 -13.600 5.643 1.00 85.12 119 ALA A O 1
ATOM 917 N N . ASP A 1 120 ? -13.288 -14.029 7.582 1.00 86.44 120 ASP A N 1
ATOM 918 C CA . ASP A 1 120 ? -14.434 -14.647 8.260 1.00 86.44 120 ASP A CA 1
ATOM 919 C C . ASP A 1 120 ? -15.563 -13.658 8.603 1.00 86.44 120 ASP A C 1
ATOM 921 O O . ASP A 1 120 ? -16.722 -14.068 8.662 1.00 86.44 120 ASP A O 1
ATOM 925 N N . ASN A 1 121 ? -15.259 -12.367 8.790 1.00 90.06 121 ASN A N 1
ATOM 926 C CA . ASN A 1 121 ? -16.264 -11.320 9.054 1.00 90.06 121 ASN A CA 1
ATOM 927 C C . ASN A 1 121 ? -16.292 -10.263 7.945 1.00 90.06 121 ASN A C 1
ATOM 929 O O . ASN A 1 121 ? -16.466 -9.071 8.202 1.00 90.06 121 ASN A O 1
ATOM 933 N N . CYS A 1 122 ? -16.061 -10.697 6.711 1.00 94.44 122 CYS A N 1
ATOM 934 C CA . CYS A 1 122 ? -16.155 -9.827 5.560 1.00 94.44 122 CYS A CA 1
ATOM 935 C C . CYS A 1 122 ? -17.594 -9.750 5.035 1.00 94.44 122 CYS A C 1
ATOM 937 O O . CYS A 1 122 ? -18.242 -10.764 4.771 1.00 94.44 122 CYS A O 1
ATOM 939 N N . GLU A 1 123 ? -18.065 -8.528 4.826 1.00 95.38 123 GLU A N 1
ATOM 940 C CA . GLU A 1 123 ? -19.304 -8.204 4.140 1.00 95.38 123 GLU A CA 1
ATOM 941 C C . GLU A 1 123 ? -18.980 -7.432 2.859 1.00 95.38 123 GLU A C 1
ATOM 943 O O . GLU A 1 123 ? -18.238 -6.451 2.871 1.00 95.38 123 GLU A O 1
ATOM 948 N N . SER A 1 124 ? -19.554 -7.848 1.730 1.00 94.25 124 SER A N 1
ATOM 949 C CA . SER A 1 124 ? -19.351 -7.153 0.458 1.00 94.25 124 SER A CA 1
ATOM 950 C C . SER A 1 124 ? -20.651 -6.915 -0.292 1.00 94.25 124 SER A C 1
ATOM 952 O O . SER A 1 124 ? -21.528 -7.781 -0.348 1.00 94.25 124 SER A O 1
ATOM 954 N N . THR A 1 125 ? -20.737 -5.759 -0.940 1.00 90.81 125 THR A N 1
ATOM 955 C CA . THR A 1 125 ? -21.710 -5.467 -1.993 1.00 90.81 125 THR A CA 1
ATOM 956 C C . THR A 1 125 ? -21.076 -5.734 -3.367 1.00 90.81 125 THR A C 1
ATOM 958 O O . THR A 1 125 ? -20.003 -6.322 -3.475 1.00 90.81 125 THR A O 1
ATOM 961 N N . ALA A 1 126 ? -21.728 -5.307 -4.456 1.00 86.25 126 ALA A N 1
ATOM 962 C CA . ALA A 1 126 ? -21.154 -5.422 -5.799 1.00 86.25 126 ALA A CA 1
ATOM 963 C C . ALA A 1 126 ? -19.862 -4.602 -5.981 1.00 86.25 126 ALA A C 1
ATOM 965 O O . ALA A 1 126 ? -19.053 -4.925 -6.855 1.00 86.25 126 ALA A O 1
ATOM 966 N N . HIS A 1 127 ? -19.693 -3.528 -5.202 1.00 90.56 127 HIS A N 1
ATOM 967 C CA . HIS A 1 127 ? -18.597 -2.577 -5.374 1.00 90.56 127 HIS A CA 1
ATOM 968 C C . HIS A 1 127 ? -17.865 -2.221 -4.088 1.00 90.56 127 HIS A C 1
ATOM 970 O O . HIS A 1 127 ? -16.771 -1.686 -4.185 1.00 90.56 127 HIS A O 1
ATOM 976 N N . ASP A 1 128 ? -18.412 -2.541 -2.922 1.00 93.81 128 ASP A N 1
ATOM 977 C CA . ASP A 1 128 ? -17.833 -2.153 -1.640 1.00 93.81 128 ASP A CA 1
ATOM 978 C C . ASP A 1 128 ? -17.617 -3.383 -0.761 1.00 93.81 128 ASP A C 1
ATOM 980 O O . ASP A 1 128 ? -18.273 -4.414 -0.921 1.00 93.81 128 ASP A O 1
ATOM 984 N N . LEU A 1 129 ? -16.674 -3.263 0.160 1.00 95.75 129 LEU A N 1
ATOM 985 C CA . LEU A 1 129 ? -16.188 -4.307 1.049 1.00 95.75 129 LEU A CA 1
ATOM 986 C C . LEU A 1 129 ? -15.973 -3.681 2.425 1.00 95.75 129 LEU A C 1
ATOM 988 O O . LEU A 1 129 ? -15.314 -2.651 2.530 1.00 95.75 129 LEU A O 1
ATOM 992 N N . SER A 1 130 ? -16.471 -4.331 3.465 1.00 96.56 130 SER A N 1
ATOM 993 C CA . SER A 1 130 ? -16.161 -4.021 4.855 1.00 96.56 130 SER A CA 1
ATOM 994 C C . SER A 1 130 ? -15.785 -5.318 5.555 1.00 96.56 130 SER A C 1
ATOM 996 O O . SER A 1 130 ? -16.422 -6.346 5.342 1.00 96.56 130 SER A O 1
ATOM 998 N N . ALA A 1 131 ? -14.731 -5.306 6.357 1.00 95.06 131 ALA A N 1
ATOM 999 C CA . ALA A 1 131 ? -14.336 -6.467 7.134 1.00 95.06 131 ALA A CA 1
ATOM 1000 C C . ALA A 1 131 ? -13.741 -6.040 8.468 1.00 95.06 131 ALA A C 1
ATOM 1002 O O . ALA A 1 131 ? -13.110 -4.988 8.583 1.00 95.06 131 ALA A O 1
ATOM 1003 N N . HIS A 1 132 ? -13.903 -6.886 9.476 1.00 94.31 132 HIS A N 1
ATOM 1004 C CA . HIS A 1 132 ? -13.269 -6.686 10.768 1.00 94.31 132 HIS A CA 1
ATOM 1005 C C . HIS A 1 132 ? -12.722 -8.004 11.316 1.00 94.31 132 HIS A C 1
ATOM 1007 O O . HIS A 1 132 ? -13.261 -9.082 11.068 1.00 94.31 132 HIS A O 1
ATOM 1013 N N . ALA A 1 133 ? -11.630 -7.929 12.065 1.00 90.94 133 ALA A N 1
ATOM 1014 C CA . ALA A 1 133 ? -11.020 -9.091 12.691 1.00 90.94 133 ALA A CA 1
ATOM 1015 C C . ALA A 1 133 ? -10.674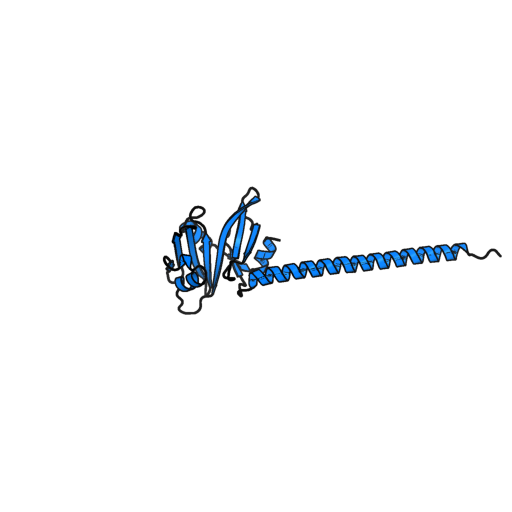 -8.771 14.138 1.00 90.94 133 ALA A C 1
ATOM 1017 O O . ALA A 1 133 ? -9.860 -7.886 14.403 1.00 90.94 133 ALA A O 1
ATOM 1018 N N . ASP A 1 134 ? -11.265 -9.530 15.058 1.00 87.12 134 ASP A N 1
ATOM 1019 C CA . ASP A 1 134 ? -10.984 -9.443 16.487 1.00 87.12 134 ASP A CA 1
ATOM 1020 C C . ASP A 1 134 ? -10.134 -10.652 16.892 1.00 87.12 134 ASP A C 1
ATOM 1022 O O . ASP A 1 134 ? -10.641 -11.747 17.148 1.00 87.12 134 ASP A O 1
ATOM 1026 N N . GLY A 1 135 ? -8.815 -10.464 16.911 1.00 76.19 135 GLY A N 1
ATOM 1027 C CA . GLY A 1 135 ? -7.844 -11.482 17.294 1.00 76.19 135 GLY A CA 1
ATOM 1028 C C . GLY A 1 135 ? -7.315 -11.304 18.724 1.00 76.19 135 GLY A C 1
ATOM 1029 O O . GLY A 1 135 ? -7.419 -10.232 19.319 1.00 76.19 135 GLY A O 1
ATOM 1030 N N . PRO A 1 136 ? -6.668 -12.338 19.295 1.00 73.06 136 PRO A N 1
ATOM 1031 C CA . PRO A 1 136 ? -6.070 -12.266 20.631 1.00 73.06 136 PRO A CA 1
ATOM 1032 C C . PRO A 1 136 ? -4.913 -11.257 20.738 1.00 73.06 136 PRO A C 1
ATOM 1034 O O . PRO A 1 136 ? -4.592 -10.819 21.841 1.00 73.06 136 PRO A O 1
ATOM 1037 N N . SER A 1 137 ? -4.275 -10.904 19.618 1.00 70.94 137 SER A N 1
ATOM 1038 C CA . SER A 1 137 ? -3.130 -9.986 19.561 1.00 70.94 137 SER A CA 1
ATOM 1039 C C . SER A 1 137 ? -3.385 -8.714 18.756 1.00 70.94 137 SER A C 1
ATOM 1041 O O . SER A 1 137 ? -2.567 -7.797 18.810 1.00 70.94 137 SER A O 1
ATOM 1043 N N . THR A 1 138 ? -4.458 -8.645 17.969 1.00 75.12 138 THR A N 1
ATOM 1044 C CA . THR A 1 138 ? -4.686 -7.538 17.033 1.00 75.12 138 THR A CA 1
ATOM 1045 C C . THR A 1 138 ? -6.169 -7.392 16.738 1.00 75.12 138 THR A C 1
ATOM 1047 O O . THR A 1 138 ? -6.876 -8.386 16.600 1.00 75.12 138 THR A O 1
ATOM 1050 N N . ILE A 1 139 ? -6.616 -6.142 16.643 1.00 86.50 139 ILE A N 1
ATOM 1051 C CA . ILE A 1 139 ? -7.952 -5.782 16.184 1.00 86.50 139 ILE A CA 1
ATOM 1052 C C . ILE A 1 139 ? -7.787 -5.020 14.871 1.00 86.50 139 ILE A C 1
ATOM 1054 O O . ILE A 1 139 ? -7.015 -4.060 14.820 1.00 86.50 139 ILE A O 1
ATOM 1058 N N . LEU A 1 140 ? -8.473 -5.451 13.814 1.00 90.25 140 LEU A N 1
ATOM 1059 C CA . LEU A 1 140 ? -8.378 -4.857 12.482 1.00 90.25 140 LEU A CA 1
ATOM 1060 C C . LEU A 1 140 ? -9.737 -4.466 11.942 1.00 90.25 140 LEU A C 1
ATOM 1062 O O . LEU A 1 140 ? -10.737 -5.148 12.157 1.00 90.25 140 LEU A O 1
ATOM 1066 N N . LEU A 1 141 ? -9.717 -3.383 11.182 1.00 93.25 141 LEU A N 1
ATOM 1067 C CA . LEU A 1 141 ? -10.827 -2.882 10.408 1.00 93.25 141 LEU A CA 1
ATOM 1068 C C . LEU A 1 141 ? -10.350 -2.636 8.981 1.00 93.25 141 LEU A C 1
ATOM 1070 O O . LEU A 1 141 ? -9.280 -2.060 8.775 1.00 93.25 141 LEU A O 1
ATOM 1074 N N . ALA A 1 142 ? -11.138 -3.077 8.011 1.00 94.62 142 ALA A N 1
ATOM 1075 C CA . ALA A 1 142 ? -10.858 -2.902 6.602 1.00 94.62 142 ALA A CA 1
ATOM 1076 C C . ALA A 1 142 ? -12.086 -2.378 5.871 1.00 94.62 142 ALA A C 1
ATOM 1078 O O . ALA A 1 142 ? -13.186 -2.902 6.026 1.00 94.62 142 ALA A O 1
ATOM 1079 N N . GLU A 1 143 ? -11.869 -1.380 5.027 1.00 96.56 143 GLU A N 1
ATOM 1080 C CA . GLU A 1 143 ? -12.852 -0.922 4.051 1.00 96.56 143 GLU A CA 1
ATOM 1081 C C . GLU A 1 143 ? -12.214 -0.983 2.671 1.00 96.56 143 GLU A C 1
ATOM 1083 O O . GLU A 1 143 ? -11.020 -0.709 2.509 1.00 96.56 143 GLU A O 1
ATOM 1088 N N . GLY A 1 144 ? -13.002 -1.338 1.665 1.00 94.75 144 GLY A N 1
ATOM 1089 C CA . GLY A 1 144 ? -12.525 -1.414 0.301 1.00 94.75 144 GLY A CA 1
ATOM 1090 C C . GLY A 1 144 ? -13.583 -1.106 -0.743 1.00 94.75 144 GLY A C 1
ATOM 1091 O O . GLY A 1 144 ? -14.780 -1.232 -0.506 1.00 94.75 144 GLY A O 1
ATOM 1092 N N . GLN A 1 145 ? -13.110 -0.703 -1.919 1.00 94.38 145 GLN A N 1
ATOM 1093 C CA . GLN A 1 145 ? -13.942 -0.339 -3.056 1.00 94.38 145 GLN A CA 1
ATOM 1094 C C . GLN A 1 145 ? -13.361 -0.892 -4.357 1.00 94.38 145 GLN A C 1
ATOM 1096 O O . GLN A 1 145 ? -12.188 -0.690 -4.693 1.00 94.38 145 GLN A O 1
ATOM 1101 N N . LEU A 1 146 ? -14.204 -1.582 -5.116 1.00 91.56 146 LEU A N 1
ATOM 1102 C CA . LEU A 1 146 ? -13.908 -2.084 -6.443 1.00 91.56 146 LEU A CA 1
ATOM 1103 C C . LEU A 1 146 ? -13.964 -0.946 -7.462 1.00 91.56 146 LEU A C 1
ATOM 1105 O O . LEU A 1 146 ? -15.012 -0.372 -7.750 1.00 91.56 146 LEU A O 1
ATOM 1109 N N . ARG A 1 147 ? -12.823 -0.688 -8.093 1.00 90.06 147 ARG A N 1
ATOM 1110 C CA . ARG A 1 147 ? -12.657 0.296 -9.158 1.00 90.06 147 ARG A CA 1
ATOM 1111 C C . ARG A 1 147 ? -12.214 -0.412 -10.429 1.00 90.06 147 ARG A C 1
ATOM 1113 O O . ARG A 1 147 ? -11.078 -0.868 -10.549 1.00 90.06 147 ARG A O 1
ATOM 1120 N N . ALA A 1 148 ? -13.134 -0.503 -11.386 1.00 85.44 148 ALA A N 1
ATOM 1121 C CA . ALA A 1 148 ? -12.990 -1.266 -12.626 1.00 85.44 148 ALA A CA 1
ATOM 1122 C C . ALA A 1 148 ? -12.746 -2.773 -12.393 1.00 85.44 148 ALA A C 1
ATOM 1124 O O . ALA A 1 148 ? -13.703 -3.536 -12.353 1.00 85.44 148 ALA A O 1
ATOM 1125 N N . ALA A 1 149 ? -11.491 -3.198 -12.240 1.00 85.62 149 ALA A N 1
ATOM 1126 C CA . ALA A 1 149 ? -11.092 -4.596 -12.017 1.00 85.62 149 ALA A CA 1
ATOM 1127 C C . ALA A 1 149 ? -10.153 -4.736 -10.808 1.00 85.62 149 ALA A C 1
ATOM 1129 O O . ALA A 1 149 ? -9.365 -5.677 -10.699 1.00 85.62 149 ALA A O 1
ATOM 1130 N N . THR A 1 150 ? -10.198 -3.746 -9.924 1.00 87.81 150 THR A N 1
ATOM 1131 C CA . THR A 1 150 ? -9.191 -3.555 -8.901 1.00 87.81 150 THR A CA 1
ATOM 1132 C C . THR A 1 150 ? -9.851 -3.132 -7.600 1.00 87.81 150 THR A C 1
ATOM 1134 O O . THR A 1 150 ? -10.472 -2.075 -7.542 1.00 87.81 150 THR A O 1
ATOM 1137 N N . LEU A 1 151 ? -9.726 -3.951 -6.565 1.00 89.81 151 LEU A N 1
ATOM 1138 C CA . LEU A 1 151 ? -10.212 -3.660 -5.225 1.00 89.81 151 LEU A CA 1
ATOM 1139 C C . LEU A 1 151 ? -9.135 -2.876 -4.460 1.00 89.81 151 LEU A C 1
ATOM 1141 O O . LEU A 1 151 ? -8.048 -3.395 -4.199 1.00 89.81 151 LEU A O 1
ATOM 1145 N N . VAL A 1 152 ? -9.436 -1.616 -4.141 1.00 92.06 152 VAL A N 1
ATOM 1146 C CA . VAL A 1 152 ? -8.635 -0.777 -3.236 1.00 92.06 152 VAL A CA 1
ATOM 1147 C C . VAL A 1 152 ? -9.096 -1.068 -1.823 1.00 92.06 152 VAL A C 1
ATOM 1149 O O . VAL A 1 152 ? -10.288 -0.930 -1.575 1.00 92.06 152 VAL A O 1
ATOM 1152 N N . VAL A 1 153 ? -8.197 -1.443 -0.914 1.00 92.94 153 VAL A N 1
ATOM 1153 C CA . VAL A 1 153 ? -8.541 -1.686 0.496 1.00 92.94 153 VAL A CA 1
ATOM 1154 C C . VAL A 1 153 ? -7.585 -0.924 1.399 1.00 92.94 153 VAL A C 1
ATOM 1156 O O . VAL A 1 153 ? -6.368 -0.982 1.208 1.00 92.94 153 VAL A O 1
ATOM 1159 N N . LEU A 1 154 ? -8.142 -0.239 2.395 1.00 93.75 154 LEU A N 1
ATOM 1160 C CA . LEU A 1 154 ? -7.393 0.312 3.517 1.00 93.75 154 LEU A CA 1
ATOM 1161 C C . LEU A 1 154 ? -7.667 -0.550 4.745 1.00 93.75 154 LEU A C 1
ATOM 1163 O O . LEU A 1 154 ? -8.825 -0.747 5.109 1.00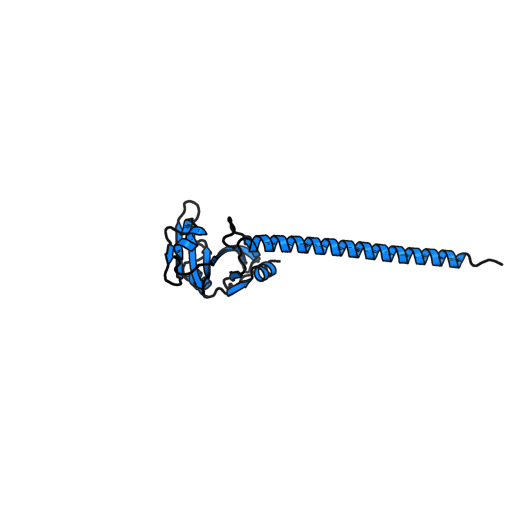 93.75 154 LEU A O 1
ATOM 1167 N N . VAL A 1 155 ? -6.605 -1.043 5.383 1.00 92.12 155 VAL A N 1
ATOM 1168 C CA . VAL A 1 155 ? -6.690 -1.768 6.659 1.00 92.12 155 VAL A CA 1
ATOM 1169 C C . VAL A 1 155 ? -6.016 -0.950 7.749 1.00 92.12 155 VAL A C 1
ATOM 1171 O O . VAL A 1 155 ? -4.872 -0.518 7.584 1.00 92.12 155 VAL A O 1
ATOM 1174 N N . ALA A 1 156 ? -6.697 -0.771 8.876 1.00 91.06 156 ALA A N 1
ATOM 1175 C CA . ALA A 1 156 ? -6.170 -0.058 10.031 1.00 91.06 156 ALA A CA 1
ATOM 1176 C C . ALA A 1 156 ? -6.646 -0.668 11.357 1.00 91.06 156 ALA A C 1
ATOM 1178 O O . ALA A 1 156 ? -7.544 -1.508 11.405 1.00 91.06 156 ALA A O 1
ATOM 1179 N N . HIS A 1 157 ? -6.029 -0.233 12.456 1.00 89.31 157 HIS A N 1
ATOM 1180 C CA . HIS A 1 157 ? -6.482 -0.578 13.801 1.00 89.31 157 HIS A CA 1
ATOM 1181 C C . HIS A 1 157 ? -7.675 0.320 14.191 1.00 89.31 157 HIS A C 1
ATOM 1183 O O . HIS A 1 157 ? -7.559 1.544 14.069 1.00 89.31 157 HIS A O 1
ATOM 1189 N N . PRO A 1 158 ? -8.786 -0.219 14.730 1.00 85.69 158 PRO A N 1
ATOM 1190 C CA . PRO A 1 158 ? -9.995 0.566 14.999 1.00 85.69 158 PRO A CA 1
ATOM 1191 C C . PRO A 1 158 ? -9.844 1.608 16.116 1.00 85.69 158 PRO A C 1
ATOM 1193 O O . PRO A 1 158 ? -10.681 2.489 16.268 1.00 85.69 158 PRO A O 1
ATOM 1196 N N . ALA A 1 159 ? -8.767 1.533 16.904 1.00 85.50 159 ALA A N 1
ATOM 1197 C CA . ALA A 1 159 ? -8.416 2.595 17.854 1.00 85.50 159 ALA A CA 1
ATOM 1198 C C . ALA A 1 159 ? -7.964 3.899 17.167 1.00 85.50 159 ALA A C 1
ATOM 1200 O O . ALA A 1 159 ? -8.007 4.951 17.798 1.00 85.50 159 ALA A O 1
ATOM 1201 N N . ASN A 1 160 ? -7.526 3.820 15.906 1.00 84.75 160 ASN A N 1
ATOM 1202 C CA . ASN A 1 160 ? -7.020 4.959 15.143 1.00 84.75 160 ASN A CA 1
ATOM 1203 C C . ASN A 1 160 ? -8.081 5.507 14.180 1.00 84.75 160 ASN A C 1
ATOM 1205 O O . ASN A 1 160 ? -8.177 6.718 14.009 1.00 84.75 160 ASN A O 1
ATOM 1209 N N . TYR A 1 161 ? -8.877 4.620 13.571 1.00 87.50 161 TYR A N 1
ATOM 1210 C CA . TYR A 1 161 ? -9.883 4.977 12.571 1.00 87.50 161 TYR A CA 1
ATOM 1211 C C . TYR A 1 161 ? -11.132 4.120 12.718 1.00 87.50 161 TYR A C 1
ATOM 1213 O O . TYR A 1 161 ? -11.042 2.908 12.902 1.00 87.50 161 TYR A O 1
ATOM 1221 N N . ASP A 1 162 ? -12.297 4.742 12.581 1.00 91.56 162 ASP A N 1
ATOM 1222 C CA . ASP A 1 162 ? -13.558 4.022 12.450 1.00 91.56 162 ASP A CA 1
ATOM 1223 C C . ASP A 1 162 ? -13.856 3.646 10.985 1.00 91.56 162 ASP A C 1
ATOM 1225 O O . ASP A 1 162 ? -13.163 4.052 10.046 1.00 91.56 162 ASP A O 1
ATOM 1229 N N . ALA A 1 163 ? -14.899 2.836 10.793 1.00 92.25 163 ALA A N 1
ATOM 1230 C CA . ALA A 1 163 ? -15.253 2.280 9.486 1.00 92.25 163 ALA A CA 1
ATOM 1231 C C . ALA A 1 163 ? -15.704 3.368 8.508 1.00 92.25 163 ALA A C 1
ATOM 1233 O O . ALA A 1 163 ? -15.406 3.312 7.320 1.00 92.25 163 ALA A O 1
ATOM 1234 N N . GLU A 1 164 ? -16.412 4.380 9.006 1.00 94.38 164 GLU A N 1
ATOM 1235 C CA . GLU A 1 164 ? -16.898 5.485 8.182 1.00 94.38 164 GLU A CA 1
ATOM 1236 C C . GLU A 1 164 ? -15.734 6.334 7.657 1.00 94.38 164 GLU A C 1
ATOM 1238 O O . GLU A 1 164 ? -15.698 6.681 6.475 1.00 94.38 164 GLU A O 1
ATOM 1243 N N . THR A 1 165 ? -14.737 6.589 8.503 1.00 93.19 165 THR A N 1
ATOM 1244 C CA . THR A 1 165 ? -13.518 7.309 8.134 1.00 93.19 165 THR A CA 1
ATOM 1245 C C . THR A 1 165 ? -12.703 6.522 7.113 1.00 93.19 165 THR A C 1
ATOM 1247 O O . THR A 1 165 ? -12.318 7.082 6.085 1.00 93.19 165 THR A O 1
ATOM 1250 N N . LEU A 1 166 ? -12.488 5.218 7.337 1.00 93.25 166 LEU A N 1
ATOM 1251 C CA . LEU A 1 166 ? -11.789 4.369 6.367 1.00 93.25 166 LEU A CA 1
ATOM 1252 C C . LEU A 1 166 ? -12.507 4.340 5.019 1.00 93.25 166 LEU A C 1
ATOM 1254 O O . LEU A 1 166 ? -11.863 4.504 3.986 1.00 93.25 166 LEU A O 1
ATOM 1258 N N . ARG A 1 167 ? -13.835 4.197 5.018 1.00 94.69 167 ARG A N 1
ATOM 1259 C CA . ARG A 1 167 ? -14.637 4.208 3.792 1.00 94.69 167 ARG A CA 1
ATOM 1260 C C . ARG A 1 167 ? -14.490 5.521 3.037 1.00 94.69 167 ARG A C 1
ATOM 1262 O O . ARG A 1 167 ? -14.224 5.511 1.840 1.00 94.69 167 ARG A O 1
ATOM 1269 N N . SER A 1 168 ? -14.584 6.642 3.747 1.00 94.88 168 SER A N 1
ATOM 1270 C CA . SER A 1 168 ? -14.387 7.976 3.176 1.00 94.88 168 SER A CA 1
ATOM 1271 C C . SER A 1 168 ? -13.001 8.129 2.536 1.00 94.88 168 SER A C 1
ATOM 1273 O O . SER A 1 168 ? -12.879 8.654 1.428 1.00 94.88 168 SER A O 1
ATOM 1275 N N . TYR A 1 169 ? -11.950 7.612 3.179 1.00 93.75 169 TYR A N 1
ATOM 1276 C CA . TYR A 1 169 ? -10.600 7.607 2.614 1.00 93.75 169 TYR A CA 1
ATOM 1277 C C . TYR A 1 169 ? -10.456 6.686 1.407 1.00 93.75 169 TYR A C 1
ATOM 1279 O O . TYR A 1 169 ? -9.816 7.075 0.433 1.00 93.75 169 TYR A O 1
ATOM 1287 N N . VAL A 1 170 ? -11.068 5.501 1.425 1.00 94.56 170 VAL A N 1
ATOM 1288 C CA . VAL A 1 170 ? -11.098 4.595 0.269 1.00 94.56 170 VAL A CA 1
ATOM 1289 C C . VAL A 1 170 ? -11.798 5.255 -0.916 1.00 94.56 170 VAL A C 1
ATOM 1291 O O . VAL A 1 170 ? -11.296 5.166 -2.031 1.00 94.56 170 VAL A O 1
ATOM 1294 N N . GLU A 1 171 ? -12.926 5.934 -0.707 1.00 93.75 171 GLU A N 1
ATOM 1295 C CA . GLU A 1 171 ? -13.677 6.629 -1.762 1.00 93.75 171 GLU A CA 1
ATOM 1296 C C . GLU A 1 171 ? -12.879 7.782 -2.380 1.00 93.75 171 GLU A C 1
ATOM 1298 O O . GLU A 1 171 ? -12.914 7.982 -3.595 1.00 93.75 171 GLU A O 1
ATOM 1303 N N . GLN A 1 172 ? -12.120 8.506 -1.560 1.00 93.69 172 GLN A N 1
ATOM 1304 C CA . GLN A 1 172 ? -11.306 9.641 -1.992 1.00 93.69 172 GLN A CA 1
ATOM 1305 C C . GLN A 1 172 ? -9.900 9.246 -2.451 1.00 93.69 172 GLN A C 1
ATOM 1307 O O . GLN A 1 172 ? -9.197 10.077 -3.020 1.00 93.69 172 GLN A O 1
ATOM 1312 N N . ALA A 1 173 ? -9.480 7.998 -2.220 1.00 92.44 173 ALA A N 1
ATOM 1313 C CA . ALA A 1 173 ? -8.141 7.544 -2.559 1.00 92.44 173 ALA A CA 1
ATOM 1314 C C . ALA A 1 173 ? -7.850 7.767 -4.043 1.00 92.44 173 ALA A C 1
ATOM 1316 O O . ALA A 1 173 ? -8.690 7.480 -4.901 1.00 92.44 173 ALA A O 1
ATOM 1317 N N . GLU A 1 174 ? -6.642 8.207 -4.363 1.00 90.31 174 GLU A N 1
ATOM 1318 C CA . GLU A 1 174 ? -6.199 8.377 -5.742 1.00 90.31 174 GLU A CA 1
ATOM 1319 C C . GLU A 1 174 ? -5.243 7.253 -6.138 1.00 90.31 174 GLU A C 1
ATOM 1321 O O . GLU A 1 174 ? -4.460 6.746 -5.333 1.00 90.31 174 GLU A O 1
ATOM 1326 N N . TRP A 1 175 ? -5.324 6.827 -7.399 1.00 89.81 175 TRP A N 1
ATOM 1327 C CA . TRP A 1 175 ? -4.396 5.839 -7.933 1.00 89.81 175 TRP A CA 1
ATOM 1328 C C . TRP A 1 175 ? -3.045 6.491 -8.200 1.00 89.81 175 TRP A C 1
ATOM 1330 O O . TRP A 1 175 ? -2.923 7.310 -9.109 1.00 89.81 175 TRP A O 1
ATOM 1340 N N . MET A 1 176 ? -2.025 6.061 -7.464 1.00 90.38 176 MET A N 1
ATOM 1341 C CA . MET A 1 176 ? -0.647 6.510 -7.642 1.00 90.38 176 MET A CA 1
ATOM 1342 C C . MET A 1 176 ? 0.240 5.348 -8.071 1.00 90.38 176 MET A C 1
ATOM 1344 O O . MET A 1 176 ? 0.010 4.211 -7.652 1.00 90.38 176 MET A O 1
ATOM 1348 N N . SER A 1 177 ? 1.241 5.601 -8.920 1.00 90.88 177 SER A N 1
ATOM 1349 C CA . SER A 1 177 ? 2.196 4.552 -9.275 1.00 90.88 177 SER A CA 1
ATOM 1350 C C . SER A 1 177 ? 3.106 4.233 -8.088 1.00 90.88 177 SER A C 1
ATOM 1352 O O . SER A 1 177 ? 3.437 5.109 -7.293 1.00 90.88 177 SER A O 1
ATOM 1354 N N . VAL A 1 178 ? 3.543 2.977 -7.973 1.00 89.31 178 VAL A N 1
ATOM 1355 C CA . VAL A 1 178 ? 4.473 2.570 -6.901 1.00 89.31 178 VAL A CA 1
ATOM 1356 C C . VAL A 1 178 ? 5.792 3.349 -6.980 1.00 89.31 178 VAL A C 1
ATOM 1358 O O . VAL A 1 178 ? 6.402 3.617 -5.952 1.00 89.31 178 VAL A O 1
ATOM 1361 N N . ARG A 1 179 ? 6.212 3.751 -8.189 1.00 90.94 179 ARG A N 1
ATOM 1362 C CA . ARG A 1 179 ? 7.394 4.597 -8.380 1.00 90.94 179 ARG A CA 1
ATOM 1363 C C . ARG A 1 179 ? 7.181 5.990 -7.800 1.00 90.94 179 ARG A C 1
ATOM 1365 O O . ARG A 1 179 ? 7.985 6.403 -6.982 1.00 90.94 179 ARG A O 1
ATOM 1372 N N . ASP A 1 180 ? 6.099 6.668 -8.181 1.00 91.00 180 ASP A N 1
ATOM 1373 C CA . ASP A 1 180 ? 5.827 8.026 -7.686 1.00 91.00 180 ASP A CA 1
ATOM 1374 C C . ASP A 1 180 ? 5.682 8.031 -6.157 1.00 91.00 180 ASP A C 1
ATOM 1376 O O . ASP A 1 180 ? 6.098 8.974 -5.494 1.00 91.00 180 ASP A O 1
ATOM 1380 N N . LEU A 1 181 ? 5.126 6.952 -5.595 1.00 88.50 181 LEU A N 1
ATOM 1381 C CA . LEU A 1 181 ? 5.021 6.773 -4.152 1.00 88.50 181 LEU A CA 1
ATOM 1382 C C . LEU A 1 181 ? 6.394 6.589 -3.490 1.00 88.50 181 LEU A C 1
ATOM 1384 O O . LEU A 1 181 ? 6.666 7.201 -2.463 1.00 88.50 181 LEU A O 1
ATOM 1388 N N . ALA A 1 182 ? 7.273 5.772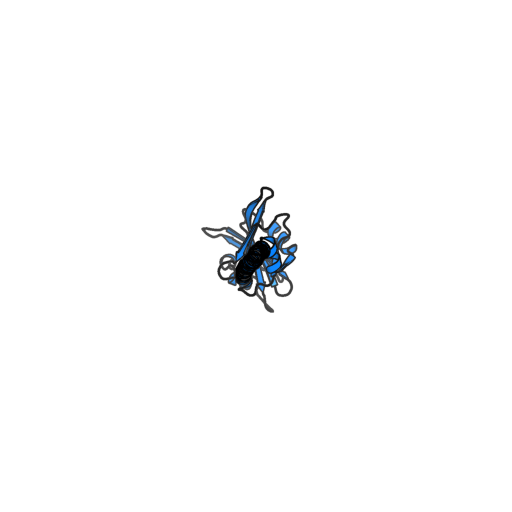 -4.077 1.00 88.12 182 ALA A N 1
ATOM 1389 C CA . ALA A 1 182 ? 8.637 5.594 -3.582 1.00 88.12 182 ALA A CA 1
ATOM 1390 C C . ALA A 1 182 ? 9.449 6.899 -3.660 1.00 88.12 182 ALA A C 1
ATOM 1392 O O . ALA A 1 182 ? 10.166 7.220 -2.713 1.00 88.12 182 ALA A O 1
ATOM 1393 N N . ASP A 1 183 ? 9.277 7.675 -4.734 1.00 88.31 183 ASP A N 1
ATOM 1394 C CA . ASP A 1 183 ? 9.940 8.967 -4.935 1.00 88.31 183 ASP A CA 1
ATOM 1395 C C . ASP A 1 183 ? 9.533 10.006 -3.869 1.00 88.31 183 ASP A C 1
ATOM 1397 O O . ASP A 1 183 ? 10.333 10.877 -3.529 1.00 88.31 183 ASP A O 1
ATOM 1401 N N . GLN A 1 184 ? 8.317 9.920 -3.310 1.00 85.81 184 GLN A N 1
ATOM 1402 C CA . GLN A 1 184 ? 7.870 10.803 -2.219 1.00 85.81 184 GLN A CA 1
ATOM 1403 C C . GLN A 1 184 ? 8.583 10.537 -0.890 1.00 85.81 184 GLN A C 1
ATOM 1405 O O . GLN A 1 184 ? 8.718 11.453 -0.082 1.00 85.81 184 GLN A O 1
ATOM 1410 N N . VAL A 1 185 ? 9.043 9.306 -0.665 1.00 82.56 185 VAL A N 1
ATOM 1411 C CA . VAL A 1 185 ? 9.670 8.892 0.598 1.00 82.56 185 VAL A CA 1
ATOM 1412 C C . VAL A 1 185 ? 11.178 9.179 0.628 1.00 82.56 185 VAL A C 1
ATOM 1414 O O . VAL A 1 185 ? 11.742 9.371 1.706 1.00 82.56 185 VAL A O 1
ATOM 1417 N N . GLY A 1 186 ? 11.827 9.270 -0.539 1.00 66.75 186 GLY A N 1
ATOM 1418 C CA . GLY A 1 186 ? 13.278 9.470 -0.668 1.00 66.75 186 GLY A CA 1
ATOM 1419 C C . GLY A 1 186 ? 14.052 8.164 -0.749 1.00 66.75 186 GLY A C 1
ATOM 1420 O O . GLY A 1 186 ? 13.994 7.349 0.202 1.00 66.75 186 GLY A O 1
#

Organism: NCBI:txid2594265